Protein AF-A0A6P0UBM0-F1 (afdb_monomer_lite)

pLDDT: mean 82.06, std 11.37, range [49.09, 98.5]

Structure (mmCIF, N/CA/C/O backbone):
data_AF-A0A6P0UBM0-F1
#
_entry.id   AF-A0A6P0UBM0-F1
#
loop_
_atom_site.group_PDB
_atom_site.id
_atom_site.type_symbol
_atom_site.label_atom_id
_atom_site.label_alt_id
_atom_site.label_comp_id
_atom_site.label_asym_id
_atom_site.label_entity_id
_atom_site.label_seq_id
_atom_site.pdbx_PDB_ins_code
_atom_site.Cartn_x
_atom_site.Cartn_y
_atom_site.Cartn_z
_atom_site.occupancy
_atom_site.B_iso_or_equiv
_atom_site.auth_seq_id
_atom_site.auth_comp_id
_atom_site.auth_asym_id
_atom_site.auth_atom_id
_atom_site.pdbx_PDB_model_num
ATOM 1 N N . MET A 1 1 ? 11.572 -8.769 0.772 1.00 68.62 1 MET A N 1
ATOM 2 C CA . MET A 1 1 ? 10.878 -7.489 1.015 1.00 68.62 1 MET A CA 1
ATOM 3 C C . MET A 1 1 ? 9.672 -7.487 0.097 1.00 68.62 1 MET A C 1
ATOM 5 O O . MET A 1 1 ? 9.811 -8.016 -0.997 1.00 68.62 1 MET A O 1
ATOM 9 N N . SER A 1 2 ? 8.489 -7.073 0.551 1.00 85.75 2 SER A N 1
ATOM 10 C CA . SER A 1 2 ? 7.311 -7.061 -0.326 1.00 85.75 2 SER A CA 1
ATOM 11 C C . SER A 1 2 ? 7.386 -5.886 -1.307 1.00 85.75 2 SER A C 1
ATOM 13 O O . SER A 1 2 ? 8.082 -4.902 -1.047 1.00 85.75 2 SER A O 1
ATOM 15 N N . ALA A 1 3 ? 6.638 -5.966 -2.411 1.00 83.31 3 ALA A N 1
ATOM 16 C CA . ALA A 1 3 ? 6.529 -4.873 -3.380 1.00 83.31 3 ALA A CA 1
ATOM 17 C C . ALA A 1 3 ? 6.008 -3.568 -2.744 1.00 83.31 3 ALA A C 1
ATOM 19 O O . ALA A 1 3 ? 6.400 -2.477 -3.157 1.00 83.31 3 ALA A O 1
ATOM 20 N N . LEU A 1 4 ? 5.163 -3.683 -1.715 1.00 86.88 4 LEU A N 1
ATOM 21 C CA . LEU A 1 4 ? 4.670 -2.551 -0.941 1.00 86.88 4 LEU A CA 1
ATOM 22 C C . LEU A 1 4 ? 5.801 -1.845 -0.185 1.00 86.88 4 LEU A C 1
ATOM 24 O O . LEU A 1 4 ? 5.973 -0.637 -0.333 1.00 86.88 4 LEU A O 1
ATOM 28 N N . ILE A 1 5 ? 6.587 -2.590 0.599 1.00 90.50 5 ILE A N 1
ATOM 29 C CA . ILE A 1 5 ? 7.706 -2.016 1.360 1.00 90.50 5 ILE A CA 1
ATOM 30 C C . ILE A 1 5 ? 8.741 -1.399 0.415 1.00 90.50 5 ILE A C 1
ATOM 32 O O . ILE A 1 5 ? 9.238 -0.307 0.678 1.00 90.50 5 ILE A O 1
ATOM 36 N N . GLU A 1 6 ? 9.013 -2.048 -0.718 1.00 85.94 6 GLU A N 1
ATOM 37 C CA . GLU A 1 6 ? 9.899 -1.516 -1.756 1.00 85.94 6 GLU A CA 1
ATOM 38 C C . GLU A 1 6 ? 9.404 -0.155 -2.289 1.00 85.94 6 GLU A C 1
ATOM 40 O O . GLU A 1 6 ? 10.190 0.778 -2.458 1.00 85.94 6 GLU A O 1
ATOM 45 N N . ALA A 1 7 ? 8.094 -0.007 -2.526 1.00 82.94 7 ALA A N 1
ATOM 46 C CA . ALA A 1 7 ? 7.491 1.258 -2.952 1.00 82.94 7 ALA A CA 1
ATOM 47 C C . ALA A 1 7 ? 7.576 2.339 -1.863 1.00 82.94 7 ALA A C 1
ATOM 49 O O . ALA A 1 7 ? 7.922 3.486 -2.152 1.00 82.94 7 ALA A O 1
ATOM 50 N N . LEU A 1 8 ? 7.299 1.972 -0.612 1.00 88.94 8 LEU A N 1
ATOM 51 C CA . LEU A 1 8 ? 7.328 2.880 0.534 1.00 88.94 8 LEU A CA 1
ATOM 52 C C . LEU A 1 8 ? 8.739 3.406 0.827 1.00 88.94 8 LEU A C 1
ATOM 54 O O . LEU A 1 8 ? 8.908 4.611 1.029 1.00 88.94 8 LEU A O 1
ATOM 58 N N . GLU A 1 9 ? 9.763 2.550 0.782 1.00 89.62 9 GLU A N 1
ATOM 59 C CA . GLU A 1 9 ? 11.157 2.982 0.954 1.00 89.62 9 GLU A CA 1
ATOM 60 C C . GLU A 1 9 ? 11.580 3.967 -0.138 1.00 89.62 9 GLU A C 1
ATOM 62 O O . GLU A 1 9 ? 12.226 4.971 0.146 1.00 89.62 9 GLU A O 1
ATOM 67 N N . ARG A 1 10 ? 11.126 3.777 -1.377 1.00 83.75 10 ARG A N 1
ATOM 68 C CA . ARG A 1 10 ? 11.429 4.708 -2.474 1.00 83.75 10 ARG A CA 1
ATOM 69 C C . ARG A 1 10 ? 10.724 6.050 -2.332 1.00 83.75 10 ARG A C 1
ATOM 71 O O . ARG A 1 10 ? 11.323 7.088 -2.617 1.00 83.75 10 ARG A O 1
ATOM 78 N N . ILE A 1 11 ? 9.480 6.054 -1.854 1.00 83.00 11 ILE A N 1
ATOM 79 C CA . ILE A 1 11 ? 8.769 7.289 -1.489 1.00 83.00 11 ILE A CA 1
ATOM 80 C C . ILE A 1 11 ? 9.534 8.020 -0.384 1.00 83.00 11 ILE A C 1
ATOM 82 O O . ILE A 1 11 ? 9.777 9.224 -0.476 1.00 83.00 11 ILE A O 1
ATOM 86 N N . LYS A 1 12 ? 9.971 7.294 0.643 1.00 88.25 12 LYS A N 1
ATOM 87 C CA . LYS A 1 12 ? 10.766 7.845 1.740 1.00 88.25 12 LYS A CA 1
ATOM 88 C C . LYS A 1 12 ? 12.111 8.393 1.261 1.00 88.25 12 LYS A C 1
ATOM 90 O O . LYS A 1 12 ? 12.472 9.500 1.646 1.00 88.25 12 LYS A O 1
ATOM 95 N N . GLU A 1 13 ? 12.828 7.695 0.384 1.00 86.69 13 GLU A N 1
ATOM 96 C CA . GLU A 1 13 ? 14.064 8.188 -0.238 1.00 86.69 13 GLU A CA 1
ATOM 97 C C . GLU A 1 13 ? 13.840 9.451 -1.075 1.00 86.69 13 GLU A C 1
ATOM 99 O O . GLU A 1 13 ? 14.672 10.364 -1.064 1.00 86.69 13 GLU A O 1
ATOM 104 N N . TYR A 1 14 ? 12.720 9.530 -1.797 1.00 82.19 14 TYR A N 1
ATOM 105 C CA . TYR A 1 14 ? 12.335 10.735 -2.522 1.00 82.19 14 TYR A CA 1
ATOM 106 C C . TYR A 1 14 ? 12.144 11.914 -1.561 1.00 82.19 14 TYR A C 1
ATOM 108 O O . TYR A 1 14 ? 12.699 12.991 -1.799 1.00 82.19 14 TYR A O 1
ATOM 116 N N . HIS A 1 15 ? 11.433 11.704 -0.449 1.00 83.94 15 HIS A N 1
ATOM 117 C CA . HIS A 1 15 ? 11.268 12.723 0.590 1.00 83.94 15 HIS A CA 1
ATOM 118 C C . HIS A 1 15 ? 12.588 13.095 1.256 1.00 83.94 15 HIS A C 1
ATOM 120 O O . HIS A 1 15 ? 12.858 14.278 1.408 1.00 83.94 15 HIS A O 1
ATOM 126 N N . LEU A 1 16 ? 13.482 12.148 1.545 1.00 88.06 16 LEU A N 1
ATOM 127 C CA . LEU A 1 16 ? 14.817 12.459 2.076 1.00 88.06 16 LEU A CA 1
ATOM 128 C C . LEU A 1 16 ? 15.611 13.426 1.180 1.00 88.06 16 LEU A C 1
ATOM 130 O O . LEU A 1 16 ? 16.432 14.188 1.684 1.00 88.06 16 LEU A O 1
ATOM 134 N N . LYS A 1 17 ? 15.381 13.409 -0.139 1.00 85.50 17 LYS A N 1
ATOM 135 C CA . LYS A 1 17 ? 16.057 14.298 -1.099 1.00 85.50 17 LYS A CA 1
ATOM 136 C C . LYS A 1 17 ? 15.363 15.652 -1.264 1.00 85.50 17 LYS A C 1
ATOM 138 O O . LYS A 1 17 ? 16.050 16.652 -1.460 1.00 85.50 17 LYS A O 1
ATOM 143 N N . HIS A 1 18 ? 14.031 15.689 -1.210 1.00 81.38 18 HIS A N 1
ATOM 144 C CA . HIS A 1 18 ? 13.241 16.866 -1.603 1.00 81.38 18 HIS A CA 1
ATOM 145 C C . HIS A 1 18 ? 12.494 17.541 -0.446 1.00 81.38 18 HIS A C 1
ATOM 147 O O . HIS A 1 18 ? 12.256 18.745 -0.495 1.00 81.38 18 HIS A O 1
ATOM 153 N N . SER A 1 19 ? 12.127 16.786 0.588 1.00 82.06 19 SER A N 1
ATOM 154 C CA . SER A 1 19 ? 11.411 17.259 1.776 1.00 82.06 19 SER A CA 1
ATOM 155 C C . SER A 1 19 ? 11.773 16.420 3.019 1.00 82.06 19 SER A C 1
ATOM 157 O O . SER A 1 19 ? 10.962 15.619 3.492 1.00 82.06 19 SER A O 1
ATOM 159 N N . PRO A 1 20 ? 12.995 16.570 3.572 1.00 86.50 20 PRO A N 1
ATOM 160 C CA . PRO A 1 20 ? 13.479 15.720 4.667 1.00 86.50 20 PRO A CA 1
ATOM 161 C C . PRO A 1 20 ? 12.593 15.768 5.917 1.00 86.50 20 PRO A C 1
ATOM 163 O O . PRO A 1 20 ? 12.428 14.757 6.594 1.00 86.50 20 PRO A O 1
ATOM 166 N N . PHE A 1 21 ? 11.964 16.918 6.173 1.00 85.12 21 PHE A N 1
ATOM 167 C CA . PHE A 1 21 ? 11.041 17.117 7.291 1.00 85.12 21 PHE A CA 1
ATOM 168 C C . PHE A 1 21 ? 9.861 16.134 7.272 1.00 85.12 21 PHE A C 1
ATOM 170 O O . PHE A 1 21 ? 9.417 15.701 8.327 1.00 85.12 21 PHE A O 1
ATOM 177 N N . ALA A 1 22 ? 9.381 15.717 6.093 1.00 84.00 22 ALA A N 1
ATOM 178 C CA . ALA A 1 22 ? 8.319 14.714 6.007 1.00 84.00 22 ALA A CA 1
ATOM 179 C C . ALA A 1 22 ? 8.769 13.346 6.553 1.00 84.00 22 ALA A C 1
ATOM 181 O O . ALA A 1 22 ? 7.964 12.593 7.086 1.00 84.00 22 ALA A O 1
ATOM 182 N N . VAL A 1 23 ? 10.058 13.017 6.459 1.00 90.12 23 VAL A N 1
ATOM 183 C CA . VAL A 1 23 ? 10.597 11.746 6.964 1.00 90.12 23 VAL A CA 1
ATOM 184 C C . VAL A 1 23 ? 10.821 11.796 8.474 1.00 90.12 23 VAL A C 1
ATOM 186 O O . VAL A 1 23 ? 10.644 10.782 9.141 1.00 90.12 23 VAL A O 1
ATOM 189 N N . GLU A 1 24 ? 11.160 12.963 9.025 1.00 92.12 24 GLU A N 1
ATOM 190 C CA . GLU A 1 24 ? 11.306 13.171 10.476 1.00 92.12 24 GLU A CA 1
ATOM 191 C C . GLU A 1 24 ? 9.983 12.984 11.233 1.00 92.12 24 GLU A C 1
ATOM 193 O O . GLU A 1 24 ? 9.981 12.575 12.392 1.00 92.12 24 GLU A O 1
ATOM 198 N N . GLU A 1 25 ? 8.860 13.235 10.562 1.00 94.06 25 GLU A N 1
ATOM 199 C CA . GLU A 1 25 ? 7.517 13.069 11.118 1.00 94.06 25 GLU A CA 1
ATOM 200 C C . GLU A 1 25 ? 7.042 11.606 11.147 1.00 94.06 25 GLU A C 1
ATOM 202 O O . GLU A 1 25 ? 6.081 11.307 11.864 1.00 94.06 25 GLU A O 1
ATOM 207 N N . LEU A 1 26 ? 7.681 10.697 10.391 1.00 95.62 26 LEU A N 1
ATOM 208 C CA . LEU A 1 26 ? 7.293 9.284 10.321 1.00 95.62 26 LEU A CA 1
ATOM 209 C C . LEU A 1 26 ? 7.504 8.590 11.670 1.00 95.62 26 LEU A C 1
ATOM 211 O O . LEU A 1 26 ? 8.618 8.475 12.185 1.00 95.62 26 LEU A O 1
ATOM 215 N N . GLN A 1 27 ? 6.418 8.057 12.217 1.00 97.31 27 GLN A N 1
ATOM 216 C CA . GLN A 1 27 ? 6.433 7.352 13.490 1.00 97.31 27 GLN A CA 1
ATOM 217 C C . GLN A 1 27 ? 6.991 5.934 13.323 1.00 97.31 27 GLN A C 1
ATOM 219 O O . GLN A 1 27 ? 6.813 5.330 12.262 1.00 97.31 27 GLN A O 1
ATOM 224 N N . PRO A 1 28 ? 7.639 5.353 14.348 1.00 97.81 28 PRO A N 1
ATOM 225 C CA . PRO A 1 28 ? 8.067 3.958 14.308 1.00 97.81 28 PRO A CA 1
ATOM 226 C C . PRO A 1 28 ? 6.913 3.012 13.962 1.00 97.81 28 PRO A C 1
ATOM 228 O O . PRO A 1 28 ? 5.769 3.252 14.349 1.00 97.81 28 PRO A O 1
ATOM 231 N N . GLY A 1 29 ? 7.222 1.934 13.246 1.00 98.00 29 GLY A N 1
ATOM 232 C CA . GLY A 1 29 ? 6.248 0.893 12.946 1.00 98.00 29 GLY A CA 1
ATOM 233 C C . GLY A 1 29 ? 5.717 0.189 14.198 1.00 98.00 29 GLY A C 1
ATOM 234 O O . GLY A 1 29 ? 6.394 0.089 15.226 1.00 98.00 29 GLY A O 1
ATOM 235 N N . LEU A 1 30 ? 4.492 -0.316 14.099 1.00 98.50 30 LEU A N 1
ATOM 236 C CA . LEU A 1 30 ? 3.827 -1.100 15.133 1.00 98.50 30 LEU A CA 1
ATOM 237 C C . LEU A 1 30 ? 4.170 -2.585 15.005 1.00 98.50 30 LEU A C 1
ATOM 239 O O . LEU A 1 30 ? 4.442 -3.104 13.928 1.00 98.50 30 LEU A O 1
ATOM 243 N N . THR A 1 31 ? 4.104 -3.317 16.108 1.00 98.31 31 THR A N 1
ATOM 244 C CA . THR A 1 31 ? 4.073 -4.783 16.065 1.00 98.31 31 THR A CA 1
ATOM 245 C C . THR A 1 31 ? 2.691 -5.274 15.638 1.00 98.31 31 THR A C 1
ATOM 247 O O . THR A 1 31 ? 1.686 -4.604 15.873 1.00 98.31 31 THR A O 1
ATOM 250 N N . ARG A 1 32 ? 2.611 -6.490 15.083 1.00 97.00 32 ARG A N 1
ATOM 251 C CA . ARG A 1 32 ? 1.326 -7.103 14.705 1.00 97.00 32 ARG A CA 1
ATOM 252 C C . ARG A 1 32 ? 0.332 -7.140 15.870 1.00 97.00 32 ARG A C 1
ATOM 254 O O . ARG A 1 32 ? -0.814 -6.766 15.690 1.00 97.00 32 ARG A O 1
ATOM 261 N N . THR A 1 33 ? 0.801 -7.459 17.078 1.00 97.88 33 THR A N 1
ATOM 262 C CA . THR A 1 33 ? -0.025 -7.445 18.297 1.00 97.88 33 THR A CA 1
ATOM 263 C C . THR A 1 33 ? -0.550 -6.054 18.652 1.00 97.88 33 THR A C 1
ATOM 265 O O . THR A 1 33 ? -1.684 -5.938 19.099 1.00 97.88 33 THR A O 1
ATOM 268 N N . GLN A 1 34 ? 0.246 -4.997 18.459 1.00 98.38 34 GLN A N 1
ATOM 269 C CA . GLN A 1 34 ? -0.234 -3.626 18.666 1.00 98.38 34 GLN A CA 1
ATOM 270 C C . GLN A 1 34 ? -1.304 -3.251 17.639 1.00 98.38 34 GLN A C 1
ATOM 272 O O . GLN A 1 34 ? -2.307 -2.658 18.017 1.00 98.38 34 GLN A O 1
ATOM 277 N N . ILE A 1 35 ? -1.113 -3.629 16.370 1.00 97.50 35 ILE A N 1
ATOM 278 C CA . ILE A 1 35 ? -2.116 -3.417 15.318 1.00 97.50 35 ILE A CA 1
ATOM 279 C C . ILE A 1 35 ? -3.404 -4.157 15.684 1.00 97.50 35 ILE A C 1
ATOM 281 O O . ILE A 1 35 ? -4.453 -3.527 15.737 1.00 97.50 35 ILE A O 1
ATOM 285 N N . ASP A 1 36 ? -3.319 -5.451 16.009 1.00 96.69 36 ASP A N 1
ATOM 286 C CA . ASP A 1 36 ? -4.469 -6.285 16.382 1.00 96.69 36 ASP A CA 1
ATOM 287 C C . ASP A 1 36 ? -5.251 -5.701 17.570 1.00 96.69 36 ASP A C 1
ATOM 289 O O . ASP A 1 36 ? -6.479 -5.691 17.553 1.00 96.69 36 ASP A O 1
ATOM 293 N N . GLU A 1 37 ? -4.557 -5.175 18.584 1.00 97.56 37 GLU A N 1
ATOM 294 C CA . GLU A 1 37 ? -5.194 -4.532 19.738 1.00 97.56 37 GLU A CA 1
ATOM 295 C C . GLU A 1 37 ? -5.908 -3.226 19.356 1.00 97.56 37 GLU A C 1
ATOM 297 O O . GLU A 1 37 ? -7.005 -2.964 19.848 1.00 97.56 37 GLU A O 1
ATOM 302 N N . LEU A 1 38 ? -5.317 -2.419 18.468 1.00 96.81 38 LEU A N 1
ATOM 303 C CA . LEU A 1 38 ? -5.922 -1.174 17.981 1.00 96.81 38 LEU A CA 1
ATOM 304 C C . LEU A 1 38 ? -7.162 -1.433 17.123 1.00 96.81 38 LEU A C 1
ATOM 306 O O . LEU A 1 38 ? -8.132 -0.682 17.205 1.00 96.81 38 LEU A O 1
ATOM 310 N N . VAL A 1 39 ? -7.156 -2.503 16.324 1.00 94.12 39 VAL A N 1
ATOM 311 C CA . VAL A 1 39 ? -8.257 -2.825 15.403 1.00 94.12 39 VAL A CA 1
ATOM 312 C C . VAL A 1 39 ? -9.251 -3.847 15.941 1.00 94.12 39 VAL A C 1
ATOM 314 O O . VAL A 1 39 ? -10.147 -4.256 15.210 1.00 94.12 39 VAL A O 1
ATOM 317 N N . LYS A 1 40 ? -9.140 -4.257 17.207 1.00 94.31 40 LYS A N 1
ATOM 318 C CA . LYS A 1 40 ? -9.978 -5.319 17.793 1.00 94.31 40 LYS A CA 1
ATOM 319 C C . LYS A 1 40 ? -11.486 -5.050 17.719 1.00 94.31 40 LYS A C 1
ATOM 321 O O . LYS A 1 40 ? -12.270 -5.992 17.698 1.00 94.31 40 LYS A O 1
ATOM 326 N N . GLU A 1 41 ? -11.877 -3.775 17.697 1.00 90.69 41 GLU A N 1
ATOM 327 C CA . GLU A 1 41 ? -13.277 -3.341 17.624 1.00 90.69 41 GLU A CA 1
ATOM 328 C C . GLU A 1 41 ? -13.761 -3.148 16.174 1.00 90.69 41 GLU A C 1
ATOM 330 O O . GLU A 1 41 ? -14.942 -2.873 15.953 1.00 90.69 41 GLU A O 1
ATOM 335 N N . LEU A 1 42 ? -12.881 -3.282 15.169 1.00 88.19 42 LEU A N 1
ATOM 336 C CA . LEU A 1 42 ? -13.293 -3.189 13.771 1.00 88.19 42 LEU A CA 1
ATOM 337 C C . LEU A 1 42 ? -14.189 -4.380 13.400 1.00 88.19 42 LEU A C 1
ATOM 339 O O . LEU A 1 42 ? -13.856 -5.531 13.688 1.00 88.19 42 LEU A O 1
ATOM 343 N N . PRO A 1 43 ? -15.294 -4.149 12.668 1.00 86.44 43 PRO A N 1
ATOM 344 C CA . PRO A 1 43 ? -16.187 -5.222 12.236 1.00 86.44 43 PRO A CA 1
ATOM 345 C C . PRO A 1 43 ? -15.623 -6.048 11.063 1.00 86.44 43 PRO A C 1
ATOM 347 O O . PRO A 1 43 ? -16.321 -6.900 10.514 1.00 86.44 43 PRO A O 1
ATOM 350 N N . PHE A 1 44 ? -14.377 -5.794 10.655 1.00 86.06 44 PHE A N 1
ATOM 351 C CA . PHE A 1 44 ? -13.684 -6.452 9.552 1.00 86.06 44 PHE A CA 1
ATOM 352 C C . PHE A 1 44 ? -12.194 -6.611 9.866 1.00 86.06 44 PHE A C 1
ATOM 354 O O . PHE A 1 44 ? -11.618 -5.856 10.644 1.00 86.06 44 PHE A O 1
ATOM 361 N N . SER A 1 45 ? -11.560 -7.592 9.226 1.00 86.88 45 SER A N 1
ATOM 362 C CA . SER A 1 45 ? -10.117 -7.813 9.334 1.00 86.88 45 SER A CA 1
ATOM 363 C C . SER A 1 45 ? -9.348 -6.944 8.344 1.00 86.88 45 SER A C 1
ATOM 365 O O . SER A 1 45 ? -9.789 -6.749 7.208 1.00 86.88 45 SER A O 1
ATOM 367 N N . LEU A 1 46 ? -8.177 -6.458 8.758 1.00 88.44 46 LEU A N 1
ATOM 368 C CA . LEU A 1 46 ? -7.285 -5.734 7.859 1.00 88.44 46 LEU A CA 1
ATOM 369 C C . LEU A 1 46 ? -6.606 -6.693 6.859 1.00 88.44 46 LEU A C 1
ATOM 371 O O . LEU A 1 46 ? -6.249 -7.813 7.234 1.00 88.44 46 LEU A O 1
ATOM 375 N N . PRO A 1 47 ? -6.388 -6.272 5.601 1.00 88.00 47 PRO A N 1
ATOM 376 C CA . PRO A 1 47 ? -5.554 -7.008 4.653 1.00 88.00 47 PRO A CA 1
ATOM 377 C C . PRO A 1 47 ? -4.078 -6.981 5.082 1.00 88.00 47 PRO A C 1
ATOM 379 O O . PRO A 1 47 ? -3.640 -6.046 5.753 1.00 88.00 47 PRO A O 1
ATOM 382 N N . GLU A 1 48 ? -3.283 -7.961 4.637 1.00 88.44 48 GLU A N 1
ATOM 383 C CA . GLU A 1 48 ? -1.854 -8.053 4.998 1.00 88.44 48 GLU A CA 1
ATOM 384 C C . GLU A 1 48 ? -1.059 -6.801 4.585 1.00 88.44 48 GLU A C 1
ATOM 386 O O . GLU A 1 48 ? -0.185 -6.367 5.325 1.00 88.44 48 GLU A O 1
ATOM 391 N N . GLU A 1 49 ? -1.422 -6.139 3.479 1.00 88.25 49 GLU A N 1
ATOM 392 C CA . GLU A 1 49 ? -0.791 -4.877 3.059 1.00 88.25 49 GLU A CA 1
ATOM 393 C C . GLU A 1 49 ? -0.906 -3.760 4.111 1.00 88.25 49 GLU A C 1
ATOM 395 O O . GLU A 1 49 ? -0.007 -2.931 4.226 1.00 88.25 49 GLU A O 1
ATOM 400 N N . LEU A 1 50 ? -1.974 -3.728 4.917 1.00 90.94 50 LEU A N 1
ATOM 401 C CA . LEU A 1 50 ? -2.059 -2.758 6.010 1.00 90.94 50 LEU A CA 1
ATOM 402 C C . LEU A 1 50 ? -1.207 -3.143 7.208 1.00 90.94 50 LEU A C 1
ATOM 404 O O . LEU A 1 50 ? -0.653 -2.256 7.857 1.00 90.94 50 LEU A O 1
ATOM 408 N N . TYR A 1 51 ? -1.087 -4.439 7.497 1.00 93.38 51 TYR A N 1
ATOM 409 C CA . TYR A 1 51 ? -0.125 -4.889 8.493 1.00 93.38 51 TYR A CA 1
ATOM 410 C C . TYR A 1 51 ? 1.280 -4.467 8.069 1.00 93.38 51 TYR A C 1
ATOM 412 O O . TYR A 1 51 ? 1.960 -3.799 8.838 1.00 93.38 51 TYR A O 1
ATOM 420 N N . GLU A 1 52 ? 1.672 -4.735 6.824 1.00 93.75 52 GLU A N 1
ATOM 421 C CA . GLU A 1 52 ? 2.967 -4.312 6.288 1.00 93.75 52 GLU A CA 1
ATOM 422 C C . GLU A 1 52 ? 3.165 -2.788 6.348 1.00 93.75 52 GLU A C 1
ATOM 424 O O . GLU A 1 52 ? 4.208 -2.336 6.823 1.00 93.75 52 GLU A O 1
ATOM 429 N N . LEU A 1 53 ? 2.166 -1.990 5.945 1.00 94.19 53 LEU A N 1
ATOM 430 C CA . LEU A 1 53 ? 2.221 -0.523 6.003 1.00 94.19 53 LEU A CA 1
ATOM 431 C C . LEU A 1 53 ? 2.469 -0.011 7.430 1.00 94.19 53 LEU A C 1
ATOM 433 O O . LEU A 1 53 ? 3.383 0.782 7.654 1.00 94.19 53 LEU A O 1
ATOM 437 N N . TYR A 1 54 ? 1.668 -0.457 8.399 1.00 96.44 54 TYR A N 1
ATOM 438 C CA . TYR A 1 54 ? 1.762 0.031 9.777 1.00 96.44 54 TYR A CA 1
ATOM 439 C C . TYR A 1 54 ? 2.926 -0.596 10.555 1.00 96.44 54 TYR A C 1
ATOM 441 O O . TYR A 1 54 ? 3.419 0.014 11.503 1.00 96.44 54 TYR A O 1
ATOM 449 N N . GLN A 1 55 ? 3.419 -1.771 10.147 1.00 97.44 55 GLN A N 1
ATOM 450 C CA . GLN A 1 55 ? 4.678 -2.340 10.640 1.00 97.44 55 GLN A CA 1
ATOM 451 C C . GLN A 1 55 ? 5.904 -1.601 10.096 1.00 97.44 55 GLN A C 1
ATOM 453 O O . GLN A 1 55 ? 6.950 -1.609 10.745 1.00 97.44 55 GLN A O 1
ATOM 458 N N . TRP A 1 56 ? 5.789 -0.963 8.930 1.00 96.75 56 TRP A N 1
ATOM 459 C CA . TRP A 1 56 ? 6.833 -0.117 8.361 1.00 96.75 56 TRP A CA 1
ATOM 460 C C . TRP A 1 56 ? 6.940 1.217 9.107 1.00 96.75 56 TRP A C 1
ATOM 462 O O . TRP A 1 56 ? 7.977 1.502 9.706 1.00 96.75 56 TRP A O 1
ATOM 472 N N . HIS A 1 57 ? 5.858 1.996 9.145 1.00 97.19 57 HIS A N 1
ATOM 473 C CA . HIS A 1 57 ? 5.761 3.240 9.913 1.00 97.19 57 HIS A CA 1
ATOM 474 C C . HIS A 1 57 ? 4.306 3.487 10.345 1.00 97.19 57 HIS A C 1
ATOM 476 O O . HIS A 1 57 ? 3.386 3.273 9.559 1.00 97.19 57 HIS A O 1
ATOM 482 N N . ASN A 1 58 ? 4.075 3.970 11.573 1.00 97.31 58 ASN A N 1
ATOM 483 C CA . ASN A 1 58 ? 2.720 4.249 12.078 1.00 97.31 58 ASN A CA 1
ATOM 484 C C . ASN A 1 58 ? 2.217 5.650 11.702 1.00 97.31 58 ASN A C 1
ATOM 486 O O . ASN A 1 58 ? 1.877 6.461 12.567 1.00 97.31 58 ASN A O 1
ATOM 490 N N . GLY A 1 59 ? 2.202 5.966 10.412 1.00 94.62 59 GLY A N 1
ATOM 491 C CA . GLY A 1 59 ? 1.817 7.299 9.967 1.00 94.62 59 GLY A CA 1
ATOM 492 C C . GLY A 1 59 ? 2.803 8.386 10.385 1.00 94.62 59 GLY A C 1
ATOM 493 O O . GLY A 1 59 ? 3.965 8.133 10.710 1.00 94.62 59 GLY A O 1
ATOM 494 N N . MET A 1 60 ? 2.315 9.622 10.369 1.00 93.38 60 MET A N 1
ATOM 495 C CA . MET A 1 60 ? 3.079 10.826 10.686 1.00 93.38 60 MET A CA 1
ATOM 496 C C . MET A 1 60 ? 2.544 11.494 11.953 1.00 93.38 60 MET A C 1
ATOM 498 O O . MET A 1 60 ? 1.334 11.504 12.201 1.00 93.38 60 MET A O 1
ATOM 502 N N . THR A 1 61 ? 3.433 12.057 12.773 1.00 92.50 61 THR A N 1
ATOM 503 C CA . THR A 1 61 ? 3.031 12.786 13.990 1.00 92.50 61 THR A CA 1
ATOM 504 C C . THR A 1 61 ? 2.184 14.002 13.614 1.00 92.50 61 THR A C 1
ATOM 506 O O . THR A 1 61 ? 1.045 14.138 14.078 1.00 92.50 61 THR A O 1
ATOM 509 N N . ASN A 1 62 ? 2.691 14.823 12.695 1.00 88.19 62 ASN A N 1
ATOM 510 C CA . ASN A 1 62 ? 1.960 15.884 12.019 1.00 88.19 62 ASN A CA 1
ATOM 511 C C . ASN A 1 62 ? 1.911 15.600 10.503 1.00 88.19 62 ASN A C 1
ATOM 513 O O . ASN A 1 62 ? 2.921 15.816 9.830 1.00 88.19 62 ASN A O 1
ATOM 517 N N . PRO A 1 63 ? 0.783 15.096 9.957 1.00 82.06 63 PRO A N 1
ATOM 518 C CA . PRO A 1 63 ? 0.682 14.707 8.551 1.00 82.06 63 PRO A CA 1
ATOM 519 C C . PRO A 1 63 ? 1.121 15.822 7.594 1.00 82.06 63 PRO A C 1
ATOM 521 O O . PRO A 1 63 ? 0.464 16.849 7.449 1.00 82.06 63 PRO A O 1
ATOM 524 N N . GLN A 1 64 ? 2.267 15.609 6.947 1.00 84.81 64 GLN A N 1
ATOM 525 C CA . GLN A 1 64 ? 2.737 16.386 5.801 1.00 84.81 64 GLN A CA 1
ATOM 526 C C . GLN A 1 64 ? 2.431 15.607 4.524 1.00 84.81 64 GLN A C 1
ATOM 528 O O . GLN A 1 64 ? 2.008 14.455 4.577 1.00 84.81 64 GLN A O 1
ATOM 533 N N . ILE A 1 65 ? 2.672 16.215 3.364 1.00 85.50 65 ILE A N 1
ATOM 534 C CA . ILE A 1 65 ? 2.491 15.543 2.075 1.00 85.50 65 ILE A CA 1
ATOM 535 C C . ILE A 1 65 ? 3.414 14.321 2.021 1.00 85.50 65 ILE A C 1
ATOM 537 O O . ILE A 1 65 ? 4.632 14.464 1.939 1.00 85.50 65 ILE A O 1
ATOM 541 N N . PHE A 1 66 ? 2.825 13.130 2.045 1.00 86.56 66 PHE A N 1
ATOM 542 C CA . PHE A 1 66 ? 3.525 11.856 1.954 1.00 86.56 66 PHE A CA 1
ATOM 543 C C . PHE A 1 66 ? 3.358 11.227 0.570 1.00 86.56 66 PHE A C 1
ATOM 545 O O . PHE A 1 66 ? 4.334 10.790 -0.036 1.00 86.56 66 PHE A O 1
ATOM 552 N N . ILE A 1 67 ? 2.145 11.252 0.026 1.00 81.75 67 ILE A N 1
ATOM 553 C CA . ILE A 1 67 ? 1.873 10.851 -1.357 1.00 81.75 67 ILE A CA 1
ATOM 554 C C . ILE A 1 67 ? 1.115 11.954 -2.083 1.00 81.75 67 ILE A C 1
ATOM 556 O O . ILE A 1 67 ? 0.476 12.811 -1.475 1.00 81.75 67 ILE A O 1
ATOM 560 N N . SER A 1 68 ? 1.186 11.934 -3.406 1.00 74.88 68 SER A N 1
ATOM 561 C CA . SER A 1 68 ? 0.356 12.772 -4.263 1.00 74.88 68 SER A CA 1
ATOM 562 C C . SER A 1 68 ? -0.175 11.920 -5.396 1.00 74.88 68 SER A C 1
ATOM 564 O O . SER A 1 68 ? 0.543 11.076 -5.926 1.00 74.88 68 SER A O 1
ATOM 566 N N . ASN A 1 69 ? -1.423 12.144 -5.772 1.00 68.12 69 ASN A N 1
ATOM 567 C CA . ASN A 1 69 ? -2.013 11.532 -6.951 1.00 68.12 69 ASN A CA 1
ATOM 568 C C . ASN A 1 69 ? -2.574 12.635 -7.860 1.00 68.12 69 ASN A C 1
ATOM 570 O O . ASN A 1 69 ? -2.484 13.827 -7.564 1.00 68.12 69 ASN A O 1
ATOM 574 N N . GLY A 1 70 ? -3.164 12.241 -8.988 1.00 60.00 70 GLY A N 1
ATOM 575 C CA . GLY A 1 70 ? -3.796 13.194 -9.906 1.00 60.00 70 GLY A CA 1
ATOM 576 C C . GLY A 1 70 ? -4.966 13.997 -9.312 1.00 60.00 70 GLY A C 1
ATOM 577 O O . GLY A 1 70 ? -5.414 14.933 -9.967 1.00 60.00 70 GLY A O 1
ATOM 578 N N . THR A 1 71 ? -5.461 13.640 -8.123 1.00 62.12 71 THR A N 1
ATOM 579 C CA . THR A 1 71 ? -6.597 14.276 -7.439 1.00 62.12 71 THR A CA 1
ATOM 580 C C . THR A 1 71 ? -6.195 15.094 -6.210 1.00 62.12 71 THR A C 1
ATOM 582 O O . THR A 1 71 ? -6.990 15.906 -5.759 1.00 62.12 71 THR A O 1
ATOM 585 N N . GLY A 1 72 ? -4.974 14.964 -5.679 1.00 72.12 72 GLY A N 1
ATOM 586 C CA . GLY A 1 72 ? -4.578 15.724 -4.496 1.00 72.12 72 GLY A CA 1
ATOM 587 C C . GLY A 1 72 ? -3.227 15.361 -3.887 1.00 72.12 72 GLY A C 1
ATOM 588 O O . GLY A 1 72 ? -2.430 14.593 -4.433 1.00 72.12 72 GLY A O 1
ATOM 589 N N . LEU A 1 73 ? -2.980 15.949 -2.721 1.00 80.50 73 LEU A N 1
ATOM 590 C CA . LEU A 1 73 ? -1.806 15.737 -1.879 1.00 80.50 73 LEU A CA 1
ATOM 591 C C . LEU A 1 73 ? -2.289 15.113 -0.577 1.00 80.50 73 LEU A C 1
ATOM 593 O O . LEU A 1 73 ? -3.278 15.590 -0.031 1.00 80.50 73 LEU A O 1
ATOM 597 N N . TYR A 1 74 ? -1.615 14.082 -0.076 1.00 85.12 74 TYR A N 1
ATOM 598 C CA . TYR A 1 74 ? -2.117 13.322 1.064 1.00 85.12 74 TYR A CA 1
ATOM 599 C C . TYR A 1 74 ? -1.048 13.065 2.110 1.00 85.12 74 TYR A C 1
ATOM 601 O O . TYR A 1 74 ? 0.087 12.711 1.778 1.00 85.12 74 TYR A O 1
ATOM 609 N N . GLY A 1 75 ? -1.438 13.186 3.374 1.00 89.50 75 GLY A N 1
ATOM 610 C CA . GLY A 1 75 ? -0.637 12.800 4.525 1.00 89.50 75 GLY A CA 1
ATOM 611 C C . GLY A 1 75 ? -0.971 11.407 5.026 1.00 89.50 75 GLY A C 1
ATOM 612 O O . GLY A 1 75 ? -2.098 10.936 4.896 1.00 89.50 75 GLY A O 1
ATOM 613 N N . PHE A 1 76 ? 0.028 10.738 5.596 1.00 92.31 76 PHE A N 1
ATOM 614 C CA . PHE A 1 76 ? -0.109 9.386 6.125 1.00 92.31 76 PHE A CA 1
ATOM 615 C C . PHE A 1 76 ? -0.563 9.424 7.589 1.00 92.31 76 PHE A C 1
ATOM 617 O O . PHE A 1 76 ? 0.176 9.881 8.466 1.00 92.31 76 PHE A O 1
ATOM 624 N N . LEU A 1 77 ? -1.785 8.957 7.855 1.00 93.31 77 LEU A N 1
ATOM 625 C CA . LEU A 1 77 ? -2.356 8.935 9.200 1.00 93.31 77 LEU A CA 1
ATOM 626 C C . LEU A 1 77 ? -1.789 7.781 10.031 1.00 93.31 77 LEU A C 1
ATOM 628 O O . LEU A 1 77 ? -1.605 6.672 9.528 1.00 93.31 77 LEU A O 1
ATOM 632 N N . SER A 1 78 ? -1.562 8.028 11.327 1.00 95.94 78 SER A N 1
ATOM 633 C CA . SER A 1 78 ? -1.353 6.925 12.273 1.00 95.94 78 SER A CA 1
ATOM 634 C C . SER A 1 78 ? -2.614 6.072 12.354 1.00 95.94 78 SER A C 1
ATOM 636 O O . SER A 1 78 ? -3.710 6.560 12.065 1.00 95.94 78 SER A O 1
ATOM 638 N N . LEU A 1 79 ? -2.482 4.806 12.746 1.00 95.69 79 LEU A N 1
ATOM 639 C CA . LEU A 1 79 ? -3.621 3.890 12.793 1.00 95.69 79 LEU A CA 1
ATOM 640 C C . LEU A 1 79 ? -4.739 4.409 13.711 1.00 95.69 79 LEU A C 1
ATOM 642 O O . LEU A 1 79 ? -5.911 4.335 13.360 1.00 95.69 79 LEU A O 1
ATOM 646 N N . GLU A 1 80 ? -4.389 5.018 14.842 1.00 95.06 80 GLU A N 1
ATOM 647 C CA . GLU A 1 80 ? -5.346 5.645 15.756 1.00 95.06 80 GLU A CA 1
ATOM 648 C C . GLU A 1 80 ? -6.117 6.785 15.079 1.00 95.06 80 GLU A C 1
ATOM 650 O O . GLU A 1 80 ? -7.346 6.799 15.101 1.00 95.06 80 GLU A O 1
ATOM 655 N N . LYS A 1 81 ? -5.409 7.703 14.408 1.00 93.06 81 LYS A N 1
ATOM 656 C CA . LYS A 1 81 ? -6.036 8.818 13.683 1.00 93.06 81 LYS A CA 1
ATOM 657 C C . LYS A 1 81 ? -6.890 8.331 12.514 1.00 93.06 81 LYS A C 1
ATOM 659 O O . LYS A 1 81 ? -7.946 8.898 12.259 1.00 93.06 81 LYS A O 1
ATOM 664 N N . ALA A 1 82 ? -6.457 7.278 11.823 1.00 91.94 82 ALA A N 1
ATOM 665 C CA . ALA A 1 82 ? -7.218 6.648 10.750 1.00 91.94 82 ALA A CA 1
ATOM 666 C C . ALA A 1 82 ? -8.554 6.088 11.266 1.00 91.94 82 ALA A C 1
ATOM 668 O O . ALA A 1 82 ? -9.595 6.298 10.641 1.00 91.94 82 ALA A O 1
ATOM 669 N N . LEU A 1 83 ? -8.547 5.424 12.427 1.00 91.69 83 LEU A N 1
ATOM 670 C CA . LEU A 1 83 ? -9.754 4.916 13.086 1.00 91.69 83 LEU A CA 1
ATOM 671 C C . LEU A 1 83 ? -10.679 6.057 13.533 1.00 91.69 83 LEU A C 1
ATOM 673 O O . LEU A 1 83 ? -11.875 6.018 13.246 1.00 91.69 83 LEU A O 1
ATOM 677 N N . GLU A 1 84 ? -10.132 7.093 14.175 1.00 89.94 84 GLU A N 1
ATOM 678 C CA . GLU A 1 84 ? -10.887 8.280 14.605 1.00 89.94 84 GLU A CA 1
ATOM 679 C C . GLU A 1 84 ? -11.542 9.003 13.422 1.00 89.94 84 GLU A C 1
ATOM 681 O O . GLU A 1 84 ? -12.733 9.320 13.465 1.00 89.94 84 GLU A O 1
ATOM 686 N N . ALA A 1 85 ? -10.788 9.230 12.343 1.00 85.00 85 ALA A N 1
ATOM 687 C CA . ALA A 1 85 ? -11.299 9.876 11.142 1.00 85.00 85 ALA A CA 1
ATOM 688 C C . ALA A 1 85 ? -12.384 9.025 10.468 1.00 85.00 85 ALA A C 1
ATOM 690 O O . ALA A 1 85 ? -13.437 9.545 10.108 1.00 85.00 85 ALA A O 1
ATOM 691 N N . SER A 1 86 ? -12.181 7.708 10.374 1.00 84.12 86 SER A N 1
ATOM 692 C CA . SER A 1 86 ? -13.176 6.797 9.790 1.00 84.12 86 SER A CA 1
ATOM 693 C C . SER A 1 86 ? -14.478 6.775 10.599 1.00 84.12 86 SER A C 1
ATOM 695 O O . SER A 1 86 ? -15.568 6.785 10.027 1.00 84.12 86 SER A O 1
ATOM 697 N N . GLN A 1 87 ? -14.384 6.813 11.933 1.00 84.06 87 GLN A N 1
ATOM 698 C CA . GLN A 1 87 ? -15.547 6.890 12.819 1.00 84.06 87 GLN A CA 1
ATOM 699 C C . GLN A 1 87 ? -16.289 8.230 12.687 1.00 84.06 87 GLN A C 1
ATOM 701 O O . GLN A 1 87 ? -17.518 8.251 12.625 1.00 84.06 87 GLN A O 1
ATOM 706 N N . ARG A 1 88 ? -15.563 9.350 12.596 1.00 82.00 88 ARG A N 1
ATOM 707 C CA . ARG A 1 88 ? -16.150 10.685 12.391 1.00 82.00 88 ARG A CA 1
ATOM 708 C C . ARG A 1 88 ? -16.979 10.747 11.107 1.00 82.00 88 ARG A C 1
ATOM 710 O O . ARG A 1 88 ? -18.109 11.232 11.123 1.00 82.00 88 ARG A O 1
ATOM 717 N N . GLU A 1 89 ? -16.439 10.234 10.007 1.00 76.00 89 GLU A N 1
ATOM 718 C CA . GLU A 1 89 ? -17.141 10.200 8.721 1.00 76.00 89 GLU A CA 1
ATOM 719 C C . GLU A 1 89 ? -18.315 9.204 8.730 1.00 76.00 89 GLU A C 1
ATOM 721 O O . GLU A 1 89 ? -19.369 9.490 8.160 1.00 76.00 89 GLU A O 1
ATOM 726 N N . TYR A 1 90 ? -18.189 8.068 9.431 1.00 76.81 90 TYR A N 1
ATOM 727 C CA . TYR A 1 90 ? -19.301 7.135 9.667 1.00 76.81 90 TYR A CA 1
ATOM 728 C C . TYR A 1 90 ? -20.491 7.845 10.335 1.00 76.81 90 TYR A C 1
ATOM 730 O O . TYR A 1 90 ? -21.636 7.724 9.890 1.00 76.81 90 TYR A O 1
ATOM 738 N N . GLU A 1 91 ? -20.228 8.625 11.383 1.00 78.50 91 GLU A N 1
ATOM 739 C CA . GLU A 1 91 ? -21.253 9.389 12.101 1.00 78.50 91 GLU A CA 1
ATOM 740 C C . GLU A 1 91 ? -21.864 10.500 11.235 1.00 78.50 91 GLU A C 1
ATOM 742 O O . GLU A 1 91 ? -23.083 10.699 11.256 1.00 78.50 91 GLU A O 1
ATOM 747 N N . ALA A 1 92 ? -21.051 11.182 10.423 1.00 73.81 92 ALA A N 1
ATOM 748 C CA . ALA A 1 92 ? -21.526 12.182 9.469 1.00 73.81 92 ALA A CA 1
ATOM 749 C C . ALA A 1 92 ? -22.441 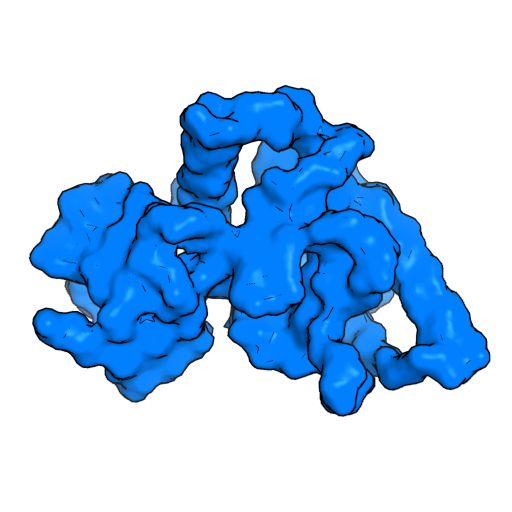11.569 8.392 1.00 73.81 92 ALA A C 1
ATOM 751 O O . ALA A 1 92 ? -23.495 12.134 8.078 1.00 73.81 92 ALA A O 1
ATOM 752 N N . ALA A 1 93 ? -22.098 10.387 7.872 1.00 71.06 93 ALA A N 1
ATOM 753 C CA . ALA A 1 93 ? -22.925 9.660 6.912 1.00 71.06 93 ALA A CA 1
ATOM 754 C C . ALA A 1 93 ? -24.285 9.271 7.517 1.00 71.06 93 ALA A C 1
ATOM 756 O O . ALA A 1 93 ? -25.326 9.518 6.902 1.00 71.06 93 ALA A O 1
ATOM 757 N N . LEU A 1 94 ? -24.308 8.761 8.757 1.00 71.94 94 LEU A N 1
ATOM 758 C CA . LEU A 1 94 ? -25.553 8.453 9.478 1.00 71.94 94 LEU A CA 1
ATOM 759 C C . LEU A 1 94 ? -26.445 9.681 9.706 1.00 71.94 94 LEU A C 1
ATOM 761 O O . LEU A 1 94 ? -27.669 9.551 9.744 1.00 71.94 94 LEU A O 1
ATOM 765 N N . ALA A 1 95 ? -25.857 10.871 9.830 1.00 73.69 95 ALA A N 1
ATOM 766 C CA . ALA A 1 95 ? -26.590 12.131 9.943 1.00 73.69 95 ALA A CA 1
ATOM 767 C C . ALA A 1 95 ? -27.211 12.613 8.611 1.00 73.69 95 ALA A C 1
ATOM 769 O O . ALA A 1 95 ? -27.821 13.683 8.574 1.00 73.69 95 ALA A O 1
ATOM 770 N N . GLY A 1 96 ? -27.105 11.822 7.535 1.00 65.25 96 GLY A N 1
ATOM 771 C CA . GLY A 1 96 ? -27.757 12.066 6.247 1.00 65.25 96 GLY A CA 1
ATOM 772 C C . GLY A 1 96 ? -26.890 12.793 5.219 1.00 65.25 96 GLY A C 1
ATOM 773 O O . GLY A 1 96 ? -27.432 13.324 4.251 1.00 65.25 96 GLY A O 1
ATOM 774 N N . TYR A 1 97 ? -25.568 12.834 5.418 1.00 58.47 97 TYR A N 1
ATOM 775 C CA . TYR A 1 97 ? -24.639 13.561 4.546 1.00 58.47 97 TYR A CA 1
ATOM 776 C C . TYR A 1 97 ? -23.898 12.694 3.507 1.00 58.47 97 TYR A C 1
ATOM 778 O O . TYR A 1 97 ? -23.099 13.250 2.757 1.00 58.47 97 TYR A O 1
ATOM 786 N N . GLY A 1 98 ? -24.166 11.384 3.381 1.00 58.00 98 GLY A N 1
ATOM 787 C CA . GLY A 1 98 ? -23.476 10.552 2.381 1.00 58.00 98 GLY A CA 1
ATOM 788 C C . GLY A 1 98 ? -23.989 9.117 2.224 1.00 58.00 98 GLY A C 1
ATOM 789 O O . GLY A 1 98 ? -24.808 8.651 3.014 1.00 58.00 98 GLY A O 1
ATOM 790 N N . ASP A 1 99 ? -23.494 8.437 1.184 1.00 57.66 99 ASP A N 1
ATOM 791 C CA . ASP A 1 99 ? -23.676 6.998 0.959 1.00 57.66 99 ASP A CA 1
ATOM 792 C C . ASP A 1 99 ? -22.683 6.190 1.806 1.00 57.66 99 ASP A C 1
ATOM 794 O O . ASP A 1 99 ? -21.537 6.593 2.018 1.00 57.66 99 ASP A O 1
ATOM 798 N N . PHE A 1 100 ? -23.129 5.042 2.317 1.00 61.03 100 PHE A N 1
ATOM 799 C CA . PHE A 1 100 ? -22.365 4.276 3.296 1.00 61.03 100 PHE A CA 1
ATOM 800 C C . PHE A 1 100 ? -21.449 3.240 2.634 1.00 61.03 100 PHE A C 1
ATOM 802 O O . PHE A 1 100 ? -21.916 2.206 2.151 1.00 61.03 100 PHE A O 1
ATOM 809 N N . LEU A 1 101 ? -20.133 3.469 2.672 1.00 68.06 101 LEU A N 1
ATOM 810 C CA . LEU A 1 101 ? -19.163 2.402 2.426 1.00 68.06 101 LEU A CA 1
ATOM 811 C C . LEU A 1 101 ? -19.118 1.478 3.647 1.00 68.06 101 LEU A C 1
ATOM 813 O O . LEU A 1 101 ? -18.818 1.903 4.759 1.00 68.06 101 LEU A O 1
ATOM 817 N N . SER A 1 102 ? -19.392 0.190 3.451 1.00 70.25 102 SER A N 1
ATOM 818 C CA . SER A 1 102 ? -19.147 -0.823 4.479 1.00 70.25 102 SER A CA 1
ATOM 819 C C . SER A 1 102 ? -17.667 -1.201 4.513 1.00 70.25 102 SER A C 1
ATOM 821 O O . SER A 1 102 ? -17.086 -1.431 3.456 1.00 70.25 102 SER A O 1
ATOM 823 N N . ASN A 1 103 ? -17.106 -1.373 5.712 1.00 82.38 103 ASN A N 1
ATOM 824 C CA . ASN A 1 103 ? -15.755 -1.896 5.948 1.00 82.38 103 ASN A CA 1
ATOM 825 C C . ASN A 1 103 ? -14.638 -1.061 5.316 1.00 82.38 103 ASN A C 1
ATOM 827 O O . ASN A 1 103 ? -13.969 -1.507 4.382 1.00 82.38 103 ASN A O 1
ATOM 831 N N . TRP A 1 104 ? -14.439 0.151 5.820 1.00 84.25 104 TRP A N 1
ATOM 832 C CA . TRP A 1 104 ? -13.462 1.075 5.268 1.00 84.25 104 TRP A CA 1
ATOM 833 C C . TRP A 1 104 ? -12.559 1.690 6.339 1.00 84.25 104 TRP A C 1
ATOM 835 O O . TRP A 1 104 ? -12.914 1.717 7.517 1.00 84.25 104 TRP A O 1
ATOM 845 N N . LEU A 1 105 ? -11.389 2.164 5.913 1.00 88.38 105 LEU A N 1
ATOM 846 C CA . LEU A 1 105 ? -10.405 2.845 6.748 1.00 88.38 105 LEU A CA 1
ATOM 847 C C . LEU A 1 105 ? -9.749 3.990 5.961 1.00 88.38 105 LEU A C 1
ATOM 849 O O . LEU A 1 105 ? -9.186 3.770 4.883 1.00 88.38 105 LEU A O 1
ATOM 853 N N . LEU A 1 106 ? -9.804 5.210 6.498 1.00 88.12 106 LEU A N 1
ATOM 854 C CA . LEU A 1 106 ? -9.115 6.379 5.950 1.00 88.12 106 LEU A CA 1
ATOM 855 C C . LEU A 1 106 ? -7.634 6.350 6.334 1.00 88.12 106 LEU A C 1
ATOM 857 O O . LEU A 1 106 ? -7.276 6.719 7.447 1.00 88.12 106 LEU A O 1
ATOM 861 N N . ILE A 1 107 ? -6.766 5.920 5.422 1.00 89.56 107 ILE A N 1
ATOM 862 C CA . ILE A 1 107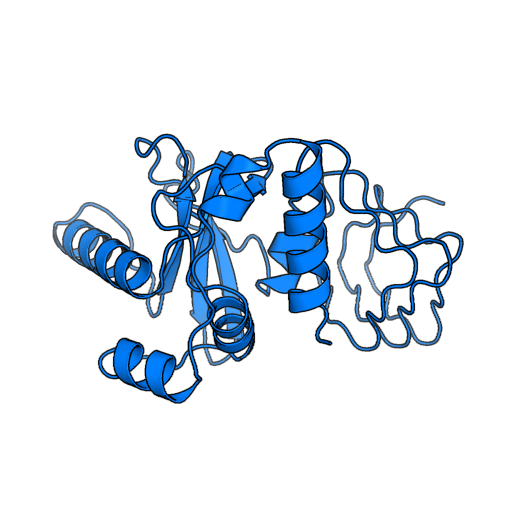 ? -5.329 5.752 5.711 1.00 89.56 107 ILE A CA 1
ATOM 863 C C . ILE A 1 107 ? -4.474 6.938 5.244 1.00 89.56 107 ILE A C 1
ATOM 865 O O . ILE A 1 107 ? -3.435 7.219 5.844 1.00 89.56 107 ILE A O 1
ATOM 869 N N . PHE A 1 108 ? -4.926 7.665 4.214 1.00 88.00 108 PHE A N 1
ATOM 870 C CA . PHE A 1 108 ? -4.311 8.922 3.792 1.00 88.00 108 PHE A CA 1
ATOM 871 C C . PHE A 1 108 ? -5.355 10.035 3.688 1.00 88.00 108 PHE A C 1
ATOM 873 O O . PHE A 1 108 ? -6.351 9.899 2.973 1.00 88.00 108 PHE A O 1
ATOM 880 N N . GLU A 1 109 ? -5.100 11.144 4.374 1.00 85.62 109 GLU A N 1
ATOM 881 C CA . GLU A 1 109 ? -5.984 12.313 4.430 1.00 85.62 109 GLU A CA 1
ATOM 882 C C . GLU A 1 109 ? -5.448 13.426 3.527 1.00 85.62 109 GLU A C 1
ATOM 884 O O . GLU A 1 109 ? -4.234 13.620 3.433 1.00 85.62 109 GLU A O 1
ATOM 889 N N . ALA A 1 110 ? -6.343 14.123 2.825 1.00 81.56 110 ALA A N 1
ATOM 890 C CA . ALA A 1 110 ? -5.967 15.188 1.904 1.00 81.56 110 ALA A CA 1
ATOM 891 C C . ALA A 1 110 ? -5.402 16.407 2.648 1.00 81.56 110 ALA A C 1
ATOM 893 O O . ALA A 1 110 ? -5.919 16.804 3.686 1.00 81.56 110 ALA A O 1
ATOM 894 N N . ILE A 1 111 ? -4.380 17.040 2.071 1.00 79.75 111 ILE A N 1
ATOM 895 C CA . ILE A 1 111 ? -3.736 18.243 2.599 1.00 79.75 111 ILE A CA 1
ATOM 896 C C . ILE A 1 111 ? -3.912 19.397 1.597 1.00 79.75 111 ILE A C 1
ATOM 898 O O . ILE A 1 111 ? -3.491 19.261 0.442 1.00 79.75 111 ILE A O 1
ATOM 902 N N . PRO A 1 112 ? -4.434 20.569 2.020 1.00 68.00 112 PRO A N 1
ATOM 903 C CA . PRO A 1 112 ? -4.949 20.879 3.362 1.00 68.00 112 PRO A CA 1
ATOM 904 C C . PRO A 1 112 ? -6.313 20.217 3.642 1.00 68.00 112 PRO A C 1
ATOM 906 O O . PRO A 1 112 ? -7.082 20.027 2.702 1.00 68.00 112 PRO A O 1
ATOM 909 N N . ASP A 1 113 ? -6.619 19.974 4.926 1.00 60.44 113 ASP A N 1
ATOM 910 C CA . ASP A 1 113 ? -7.777 19.244 5.513 1.00 60.44 113 ASP A CA 1
ATOM 911 C C . ASP A 1 113 ? -9.199 19.670 5.056 1.00 60.44 113 ASP A C 1
ATOM 913 O O . ASP A 1 113 ? -10.204 19.223 5.600 1.00 60.44 113 ASP A O 1
ATOM 917 N N . ASN A 1 114 ? -9.327 20.559 4.069 1.00 52.34 114 ASN A N 1
ATOM 918 C CA . ASN A 1 114 ? -10.596 21.081 3.562 1.00 52.34 114 ASN A CA 1
ATOM 919 C C . ASN A 1 114 ? -11.219 20.255 2.425 1.00 52.34 114 ASN A C 1
ATOM 921 O O . ASN A 1 114 ? -12.296 20.621 1.949 1.00 52.34 114 ASN A O 1
ATOM 925 N N . CYS A 1 115 ? -10.580 19.174 1.979 1.00 49.91 115 CYS A N 1
ATOM 926 C CA . CYS A 1 115 ? -11.154 18.283 0.976 1.00 49.91 115 CYS A CA 1
ATOM 927 C C . CYS A 1 115 ? -11.484 16.931 1.611 1.00 49.91 115 CYS A C 1
ATOM 929 O O . CYS A 1 115 ? -10.591 16.225 2.065 1.00 49.91 115 CYS A O 1
ATOM 931 N N . ALA A 1 116 ? -12.752 16.514 1.538 1.00 50.38 116 ALA A N 1
ATOM 932 C CA . ALA A 1 116 ? -13.208 15.149 1.850 1.00 50.38 116 ALA A CA 1
ATOM 933 C C . ALA A 1 116 ? -12.639 14.075 0.882 1.00 50.38 116 ALA A C 1
ATOM 935 O O . ALA A 1 116 ? -13.135 12.954 0.792 1.00 50.38 116 ALA A O 1
ATOM 936 N N . GLU A 1 117 ? -11.599 14.425 0.127 1.00 59.00 117 GLU A N 1
ATOM 937 C CA . GLU A 1 117 ? -10.992 13.674 -0.965 1.00 59.00 117 GLU A CA 1
ATOM 938 C C . GLU A 1 117 ? -9.791 12.885 -0.453 1.00 59.00 117 GLU A C 1
ATOM 940 O O . GLU A 1 117 ? -8.676 13.099 -0.903 1.00 59.00 117 GLU A O 1
ATOM 945 N N . GLY A 1 118 ? -10.008 11.997 0.520 1.00 64.25 118 GLY A N 1
ATOM 946 C CA . GLY A 1 118 ? -8.985 11.099 1.068 1.00 64.25 118 GLY A CA 1
ATOM 947 C C . GLY A 1 118 ? -8.859 9.767 0.311 1.00 64.25 118 GLY A C 1
ATOM 948 O O . GLY A 1 118 ? -9.769 9.373 -0.424 1.00 64.25 118 GLY A O 1
ATOM 949 N N . CYS A 1 119 ? -7.743 9.051 0.496 1.00 71.75 119 CYS A N 1
ATOM 950 C CA . CYS A 1 119 ? -7.611 7.668 0.025 1.00 71.75 119 CYS A CA 1
ATOM 951 C C . CYS A 1 119 ? -8.184 6.724 1.082 1.00 71.75 119 CYS A C 1
ATOM 953 O O . CYS A 1 119 ? -7.613 6.531 2.161 1.00 71.75 119 CYS A O 1
ATOM 955 N N . VAL A 1 120 ? -9.315 6.122 0.738 1.00 69.81 120 VAL A N 1
ATOM 956 C CA . VAL A 1 120 ? -10.053 5.180 1.566 1.00 69.81 120 VAL A CA 1
ATOM 957 C C . VAL A 1 120 ? -9.702 3.762 1.143 1.00 69.81 120 VAL A C 1
ATOM 959 O O . VAL A 1 120 ? -9.907 3.376 -0.009 1.00 69.81 120 VAL A O 1
ATOM 962 N N . LEU A 1 121 ? -9.209 2.962 2.082 1.00 77.00 121 LEU A N 1
ATOM 963 C CA . LEU A 1 121 ? -9.155 1.520 1.903 1.00 77.00 121 LEU A CA 1
ATOM 964 C C . LEU A 1 121 ? -10.528 0.934 2.214 1.00 77.00 121 LEU A C 1
ATOM 966 O O . LEU A 1 121 ? -11.053 1.165 3.296 1.00 77.00 121 LEU A O 1
ATOM 970 N N . VAL A 1 122 ? -11.069 0.122 1.313 1.00 75.31 122 VAL A N 1
ATOM 971 C CA . VAL A 1 122 ? -12.272 -0.680 1.547 1.00 75.31 122 VAL A CA 1
ATOM 972 C C . VAL A 1 122 ? -11.923 -2.159 1.477 1.00 75.31 122 VAL A C 1
ATOM 974 O O . VAL A 1 122 ? -11.229 -2.603 0.561 1.00 75.31 122 VAL A O 1
ATOM 977 N N . VAL A 1 123 ? -12.422 -2.927 2.442 1.00 74.50 123 VAL A N 1
ATOM 978 C CA . VAL A 1 123 ? -12.292 -4.384 2.478 1.00 74.50 123 VAL A CA 1
ATOM 979 C C . VAL A 1 123 ? -13.584 -5.010 1.958 1.00 74.50 123 VAL A C 1
ATOM 981 O O . VAL A 1 123 ? -14.581 -5.151 2.670 1.00 74.50 123 VAL A O 1
ATOM 984 N N . GLU A 1 124 ? -13.564 -5.419 0.694 1.00 68.31 124 GLU A N 1
ATOM 985 C CA . GLU A 1 124 ? -14.674 -6.095 0.031 1.00 68.31 124 GLU A CA 1
ATOM 986 C C . GLU A 1 124 ? -14.401 -7.592 -0.064 1.00 68.31 124 GLU A C 1
ATOM 988 O O . GLU A 1 124 ? -13.537 -8.014 -0.829 1.00 68.31 124 GLU A O 1
ATOM 993 N N . LYS A 1 125 ? -15.171 -8.414 0.664 1.00 65.12 125 LYS A N 1
ATOM 994 C CA . LYS A 1 125 ? -15.135 -9.887 0.540 1.00 65.12 125 LYS A CA 1
ATOM 995 C C . LYS A 1 125 ? -13.700 -10.449 0.526 1.00 65.12 125 LYS A C 1
ATOM 997 O O . LYS A 1 125 ? -13.354 -11.210 -0.370 1.00 65.12 125 LYS A O 1
ATOM 1002 N N . GLU A 1 126 ? -12.885 -10.035 1.500 1.00 60.34 126 GLU A N 1
ATOM 1003 C CA . GLU A 1 126 ? -11.468 -10.430 1.660 1.00 60.34 126 GLU A CA 1
ATOM 1004 C C . GLU A 1 126 ? -10.482 -9.798 0.656 1.00 60.34 126 GLU A C 1
ATOM 1006 O O . GLU A 1 126 ? -9.301 -10.137 0.655 1.00 60.34 126 GLU A O 1
ATOM 1011 N N . THR A 1 127 ? -10.922 -8.846 -0.171 1.00 67.19 127 THR A N 1
ATOM 1012 C CA . THR A 1 127 ? -10.053 -8.065 -1.065 1.00 67.19 127 THR A CA 1
ATOM 1013 C C . THR A 1 127 ? -9.985 -6.603 -0.644 1.00 67.19 127 THR A C 1
ATOM 1015 O O . THR A 1 127 ? -10.986 -5.998 -0.271 1.00 67.19 127 THR A O 1
ATOM 1018 N N . ALA A 1 128 ? -8.780 -6.044 -0.690 1.00 77.31 128 ALA A N 1
ATOM 1019 C CA . ALA A 1 128 ? -8.499 -4.643 -0.423 1.00 77.31 128 ALA A CA 1
ATOM 1020 C C . ALA A 1 128 ? -8.643 -3.830 -1.712 1.00 77.31 128 ALA A C 1
ATOM 1022 O O . ALA A 1 128 ? -7.959 -4.117 -2.690 1.00 77.31 128 ALA A O 1
ATOM 1023 N N . VAL A 1 129 ? -9.490 -2.805 -1.724 1.00 82.31 129 VAL A N 1
ATOM 1024 C CA . VAL A 1 129 ? -9.543 -1.826 -2.817 1.00 82.31 129 VAL A CA 1
ATOM 1025 C C . VAL A 1 129 ? -9.336 -0.427 -2.270 1.00 82.31 129 VAL A C 1
ATOM 1027 O O . VAL A 1 129 ? -9.752 -0.115 -1.158 1.00 82.31 129 VAL A O 1
ATOM 1030 N N . ILE A 1 130 ? -8.701 0.426 -3.062 1.00 81.56 130 ILE A N 1
ATOM 1031 C CA . ILE A 1 130 ? -8.547 1.839 -2.742 1.00 81.56 130 ILE A CA 1
ATOM 1032 C C . ILE A 1 130 ? -9.582 2.622 -3.531 1.00 81.56 130 ILE A C 1
ATOM 1034 O O . ILE A 1 130 ? -9.656 2.522 -4.762 1.00 81.56 130 ILE A O 1
ATOM 1038 N N . ARG A 1 131 ? -10.350 3.432 -2.812 1.00 80.50 131 ARG A N 1
ATOM 1039 C CA . ARG A 1 131 ? -11.307 4.381 -3.363 1.00 80.50 131 ARG A CA 1
ATOM 1040 C C . ARG A 1 131 ? -10.916 5.796 -2.952 1.00 80.50 131 ARG A C 1
ATOM 1042 O O . ARG A 1 131 ? -10.408 6.010 -1.855 1.00 80.50 131 ARG A O 1
ATOM 1049 N N . THR A 1 132 ? -11.152 6.762 -3.824 1.00 73.56 132 THR A N 1
ATOM 1050 C CA . THR A 1 132 ? -10.995 8.192 -3.517 1.00 73.56 132 THR A CA 1
ATOM 1051 C C . THR A 1 132 ? -12.335 8.867 -3.732 1.00 73.56 132 THR A C 1
ATOM 1053 O O . THR A 1 132 ? -13.016 8.513 -4.691 1.00 73.56 132 THR A O 1
ATOM 1056 N N . TYR A 1 133 ? -12.722 9.805 -2.868 1.00 72.62 133 TYR A N 1
ATOM 1057 C CA . TYR A 1 133 ? -13.962 10.554 -3.079 1.00 72.62 133 TYR A CA 1
ATOM 1058 C C . TYR A 1 133 ? -13.864 11.371 -4.368 1.00 72.62 133 TYR A C 1
ATOM 1060 O O . TYR A 1 133 ? -12.873 12.065 -4.596 1.00 72.62 133 TYR A O 1
ATOM 1068 N N . ASP A 1 134 ? -14.899 11.286 -5.189 1.00 68.00 134 ASP A N 1
ATOM 1069 C CA . ASP A 1 134 ? -15.100 12.119 -6.358 1.00 68.00 134 ASP A CA 1
ATOM 1070 C C . ASP A 1 134 ? -16.247 13.092 -6.068 1.00 68.00 134 ASP A C 1
ATOM 1072 O O . ASP A 1 134 ? -17.419 12.709 -5.974 1.00 68.00 134 ASP A O 1
ATOM 1076 N N . SER A 1 135 ? -15.898 14.368 -5.897 1.00 63.44 135 SER A N 1
ATOM 1077 C CA . SER A 1 135 ? -16.844 15.423 -5.543 1.00 63.44 135 SER A CA 1
ATOM 1078 C C . SER A 1 135 ? -17.842 15.756 -6.656 1.00 63.44 135 SER A C 1
ATOM 1080 O O . SER A 1 135 ? -18.933 16.251 -6.352 1.00 63.44 135 SER A O 1
ATOM 1082 N N . GLU A 1 136 ? -17.526 15.447 -7.919 1.00 66.62 136 GLU A N 1
ATOM 1083 C CA . GLU A 1 136 ? -18.429 15.636 -9.059 1.00 66.62 136 GLU A CA 1
ATOM 1084 C C . GLU A 1 136 ? -19.572 14.614 -9.024 1.00 66.62 136 GLU A C 1
ATOM 1086 O O . GLU A 1 136 ? -20.736 14.972 -9.223 1.00 66.62 136 GLU A O 1
ATOM 1091 N N . TYR A 1 137 ? -19.255 13.357 -8.701 1.00 62.38 137 TYR A N 1
ATOM 1092 C CA . TYR A 1 137 ? -20.223 12.254 -8.687 1.00 62.38 137 TYR A CA 1
ATOM 1093 C C . TYR A 1 137 ? -20.771 11.923 -7.292 1.00 62.38 137 TYR A C 1
ATOM 1095 O O . TYR A 1 137 ? -21.711 11.136 -7.192 1.00 62.38 137 TYR A O 1
ATOM 1103 N N . ARG A 1 138 ? -20.234 12.549 -6.233 1.00 70.31 138 ARG A N 1
ATOM 1104 C CA . ARG A 1 138 ? -20.518 12.237 -4.818 1.00 70.31 138 ARG A CA 1
ATOM 1105 C C . ARG A 1 138 ? -20.392 10.742 -4.520 1.00 70.31 138 ARG A C 1
ATOM 1107 O O . ARG A 1 138 ? -21.212 10.175 -3.803 1.00 70.31 138 ARG A O 1
ATOM 1114 N N . ASP A 1 139 ? -19.375 10.119 -5.099 1.00 68.94 139 ASP A N 1
ATOM 1115 C CA . ASP A 1 139 ? -19.140 8.679 -5.026 1.00 68.94 139 ASP A CA 1
ATOM 1116 C C . ASP A 1 139 ? -17.659 8.403 -4.734 1.00 68.94 139 ASP A C 1
ATOM 1118 O O . ASP A 1 139 ? -16.813 9.292 -4.789 1.00 68.94 139 ASP A O 1
ATOM 1122 N N . TYR A 1 140 ? -17.342 7.157 -4.417 1.00 71.94 140 TYR A N 1
ATOM 1123 C CA . TYR A 1 140 ? -16.005 6.662 -4.135 1.00 71.94 140 TYR A CA 1
ATOM 1124 C C . TYR A 1 140 ? -15.625 5.619 -5.189 1.00 71.94 140 TYR A C 1
ATOM 1126 O O . TYR A 1 140 ? -15.687 4.421 -4.900 1.00 71.94 140 TYR A O 1
ATOM 1134 N N . PRO A 1 141 ? -15.256 5.998 -6.426 1.00 72.62 141 PRO A N 1
ATOM 1135 C CA . PRO A 1 141 ? -14.863 5.026 -7.442 1.00 72.62 141 PRO A CA 1
ATOM 1136 C C . PRO A 1 141 ? -13.696 4.149 -6.970 1.00 72.62 141 PRO A C 1
ATOM 1138 O O . PRO A 1 141 ? -12.809 4.599 -6.245 1.00 72.62 141 PRO A O 1
ATOM 1141 N N . ILE A 1 142 ? -13.674 2.885 -7.410 1.00 73.38 142 ILE A N 1
ATOM 1142 C CA . ILE A 1 142 ? -12.486 2.037 -7.245 1.00 73.38 142 ILE A CA 1
ATOM 1143 C C . ILE A 1 142 ? -11.386 2.614 -8.129 1.00 73.38 142 ILE A C 1
ATOM 1145 O O . ILE A 1 142 ? -11.480 2.584 -9.358 1.00 73.38 142 ILE A O 1
ATOM 1149 N N . CYS A 1 143 ? -10.338 3.112 -7.487 1.00 73.56 143 CYS A N 1
ATOM 1150 C CA . CYS A 1 143 ? -9.186 3.693 -8.158 1.00 73.56 143 CYS A CA 1
ATOM 1151 C C . CYS A 1 143 ? -8.070 2.665 -8.304 1.00 73.56 143 CYS A C 1
ATOM 1153 O O . CYS A 1 143 ? -7.454 2.591 -9.365 1.00 73.56 143 CYS A O 1
ATOM 1155 N N . HIS A 1 144 ? -7.858 1.840 -7.273 1.00 78.88 144 HIS A N 1
ATOM 1156 C CA . HIS A 1 144 ? -6.812 0.820 -7.259 1.00 78.88 144 HIS A CA 1
ATOM 1157 C C . HIS A 1 144 ? -7.288 -0.461 -6.577 1.00 78.88 144 HIS A C 1
ATOM 1159 O O . HIS A 1 144 ? -8.147 -0.440 -5.700 1.00 78.88 144 HIS A O 1
ATOM 1165 N N . THR A 1 145 ? -6.717 -1.593 -6.977 1.00 80.88 145 THR A N 1
ATOM 1166 C CA . THR A 1 145 ? -7.079 -2.926 -6.464 1.00 80.88 145 THR A CA 1
ATOM 1167 C C . THR A 1 145 ? -6.174 -3.419 -5.334 1.00 80.88 145 THR A C 1
ATOM 1169 O O . THR A 1 145 ? -6.240 -4.592 -4.983 1.00 80.88 145 THR A O 1
ATOM 1172 N N . SER A 1 146 ? -5.273 -2.564 -4.847 1.00 83.31 146 SER A N 1
ATOM 1173 C CA . SER A 1 146 ? -4.376 -2.807 -3.715 1.00 83.31 146 SER A CA 1
ATOM 1174 C C . SER A 1 146 ? -3.693 -1.496 -3.315 1.00 83.31 146 SER A C 1
ATOM 1176 O O . SER A 1 146 ? -3.654 -0.539 -4.103 1.00 83.31 146 SER A O 1
ATOM 1178 N N . LEU A 1 147 ? -3.133 -1.449 -2.106 1.00 83.69 147 LEU A N 1
ATOM 1179 C CA . LEU A 1 147 ? -2.302 -0.335 -1.658 1.00 83.69 147 LEU A CA 1
ATOM 1180 C C . LEU A 1 147 ? -1.022 -0.254 -2.495 1.00 83.69 147 LEU A C 1
ATOM 1182 O O . LEU A 1 147 ? -0.617 0.836 -2.896 1.00 83.69 147 LEU A O 1
ATOM 1186 N N . THR A 1 148 ? -0.437 -1.409 -2.821 1.00 84.56 148 THR A N 1
ATOM 1187 C CA . THR A 1 148 ? 0.734 -1.496 -3.701 1.00 84.56 148 THR A CA 1
ATOM 1188 C C . THR A 1 148 ? 0.454 -0.822 -5.046 1.00 84.56 148 THR A C 1
ATOM 1190 O O . THR A 1 148 ? 1.234 0.019 -5.486 1.00 84.56 148 THR A O 1
ATOM 1193 N N . ASN A 1 149 ? -0.695 -1.104 -5.671 1.00 81.00 149 ASN A N 1
ATOM 1194 C CA . ASN A 1 149 ? -1.059 -0.515 -6.963 1.00 81.00 149 ASN A CA 1
ATOM 1195 C C . ASN A 1 149 ? -1.238 0.995 -6.882 1.00 81.00 149 ASN A C 1
ATOM 1197 O O . ASN A 1 149 ? -0.769 1.701 -7.773 1.00 81.00 149 ASN A O 1
ATOM 1201 N N . MET A 1 150 ? -1.874 1.481 -5.813 1.00 81.69 150 MET A N 1
ATOM 1202 C CA . MET A 1 150 ? -2.027 2.915 -5.591 1.00 81.69 150 MET A CA 1
ATOM 1203 C C . MET A 1 150 ? -0.669 3.602 -5.501 1.00 81.69 150 MET A C 1
ATOM 1205 O O . MET A 1 150 ? -0.422 4.551 -6.240 1.00 81.69 150 MET A O 1
ATOM 1209 N N . LEU A 1 151 ? 0.217 3.110 -4.632 1.00 80.56 151 LEU A N 1
ATOM 1210 C CA . LEU A 1 151 ? 1.524 3.726 -4.435 1.00 80.56 151 LEU A CA 1
ATOM 1211 C C . LEU A 1 151 ? 2.329 3.696 -5.732 1.00 80.56 151 LEU A C 1
ATOM 1213 O O . LEU A 1 151 ? 2.855 4.713 -6.139 1.00 80.56 151 LEU A O 1
ATOM 1217 N N . LEU A 1 152 ? 2.360 2.588 -6.462 1.00 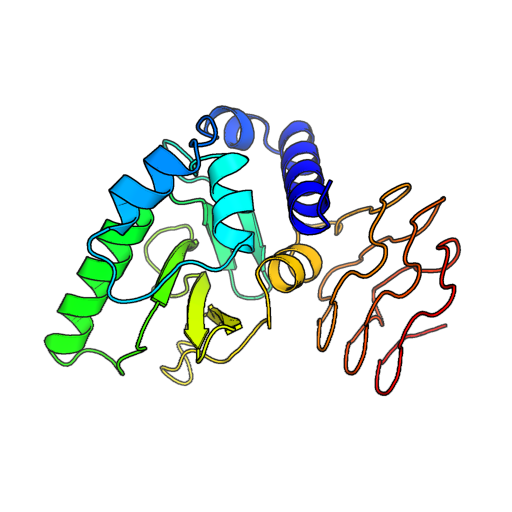75.31 152 LEU A N 1
ATOM 1218 C CA . LEU A 1 152 ? 3.121 2.506 -7.713 1.00 75.31 152 LEU A CA 1
ATOM 1219 C C . LEU A 1 152 ? 2.569 3.376 -8.854 1.00 75.31 152 LEU A C 1
ATOM 1221 O O . LEU A 1 152 ? 3.328 3.779 -9.737 1.00 75.31 152 LEU A O 1
ATOM 1225 N N . ALA A 1 153 ? 1.264 3.651 -8.864 1.00 71.06 153 ALA A N 1
ATOM 1226 C CA . ALA A 1 153 ? 0.607 4.465 -9.885 1.00 71.06 153 ALA A CA 1
ATOM 1227 C C . ALA A 1 153 ? 0.743 5.976 -9.644 1.00 71.06 153 ALA A C 1
ATOM 1229 O O . ALA A 1 153 ? 0.810 6.750 -10.606 1.00 71.06 153 ALA A O 1
ATOM 1230 N N . ASP A 1 154 ? 0.747 6.377 -8.372 1.00 65.94 154 ASP A N 1
ATOM 1231 C CA . ASP A 1 154 ? 0.569 7.750 -7.913 1.00 65.94 154 ASP A CA 1
ATOM 1232 C C . ASP A 1 154 ? 1.739 8.176 -7.000 1.00 65.94 154 ASP A C 1
ATOM 1234 O O . ASP A 1 154 ? 1.613 8.257 -5.778 1.00 65.94 154 ASP A O 1
ATOM 1238 N N . ILE A 1 155 ? 2.906 8.444 -7.602 1.00 63.06 155 ILE A N 1
ATOM 1239 C CA . ILE A 1 155 ? 4.092 8.951 -6.886 1.00 63.06 155 ILE A CA 1
ATOM 1240 C C . ILE A 1 155 ? 4.592 10.275 -7.479 1.00 63.06 155 ILE A C 1
ATOM 1242 O O . ILE A 1 155 ? 4.614 10.480 -8.699 1.00 63.06 155 ILE A O 1
ATOM 1246 N N . CYS A 1 156 ? 5.008 11.149 -6.556 1.00 53.09 156 CYS A N 1
ATOM 1247 C CA . CYS A 1 156 ? 5.414 12.542 -6.706 1.00 53.09 156 CYS A CA 1
ATOM 1248 C C . CYS A 1 156 ? 6.344 12.834 -7.901 1.00 53.09 156 CYS A C 1
ATOM 1250 O O . CYS A 1 156 ? 7.405 12.230 -8.049 1.00 53.09 156 CYS A O 1
ATOM 1252 N N . GLY A 1 157 ? 5.969 13.851 -8.689 1.00 52.47 157 GLY A N 1
ATOM 1253 C CA . GLY A 1 157 ? 6.845 14.697 -9.518 1.00 52.47 157 GLY A CA 1
ATOM 1254 C C . GLY A 1 157 ? 7.555 14.040 -10.706 1.00 52.47 157 GLY A C 1
ATOM 1255 O O . GLY A 1 157 ? 7.257 14.353 -11.856 1.00 52.47 157 GLY A O 1
ATOM 1256 N N . GLU A 1 158 ? 8.512 13.157 -10.434 1.00 58.59 158 GLU A N 1
ATOM 1257 C CA . GLU A 1 158 ? 9.382 12.519 -11.437 1.00 58.59 158 GLU A CA 1
ATOM 1258 C C . GLU A 1 158 ? 9.040 11.041 -11.664 1.00 58.59 158 GLU A C 1
ATOM 1260 O O . GLU A 1 158 ? 9.494 10.444 -12.640 1.00 58.59 158 GLU A O 1
ATOM 1265 N N . GLY A 1 159 ? 8.169 10.505 -10.804 1.00 63.53 159 GLY A N 1
ATOM 1266 C CA . GLY A 1 159 ? 7.828 9.098 -10.710 1.00 63.53 159 GLY A CA 1
ATOM 1267 C C . GLY A 1 159 ? 8.987 8.246 -10.158 1.00 63.53 159 GLY A C 1
ATOM 1268 O O . GLY A 1 159 ? 10.158 8.620 -10.227 1.00 63.53 159 GLY A O 1
ATOM 1269 N N . PRO A 1 160 ? 8.666 7.121 -9.513 1.00 69.06 160 PRO A N 1
ATOM 1270 C CA . PRO A 1 160 ? 9.621 6.296 -8.791 1.00 69.06 160 PRO A CA 1
ATOM 1271 C C . PRO A 1 160 ? 10.518 5.536 -9.768 1.00 69.06 160 PRO A C 1
ATOM 1273 O O . PRO A 1 160 ? 10.065 5.008 -10.790 1.00 69.06 160 PRO A O 1
ATOM 1276 N N . ASP A 1 161 ? 11.797 5.449 -9.422 1.00 78.88 161 ASP A N 1
ATOM 1277 C CA . ASP A 1 161 ? 12.752 4.603 -10.123 1.00 78.88 161 ASP A CA 1
ATOM 1278 C C . ASP A 1 161 ? 12.925 3.297 -9.369 1.00 78.88 161 ASP A C 1
ATOM 1280 O O . ASP A 1 161 ? 13.616 3.337 -8.363 1.00 78.88 161 ASP A O 1
ATOM 1284 N N . PHE A 1 162 ? 12.335 2.198 -9.861 1.00 81.69 162 PHE A N 1
ATOM 1285 C CA . PHE A 1 162 ? 12.383 0.804 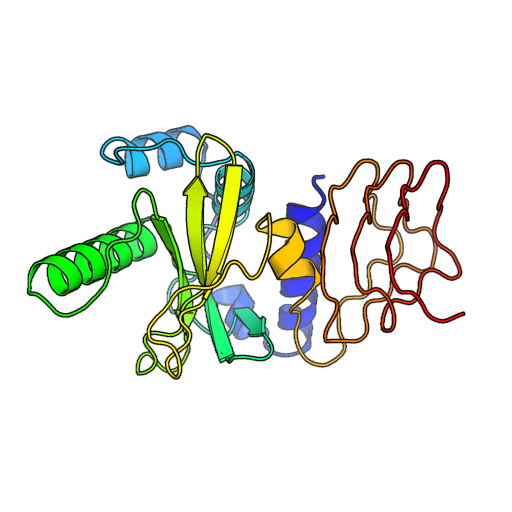-9.386 1.00 81.69 162 PHE A CA 1
ATOM 1286 C C . PHE A 1 162 ? 13.610 -0.010 -9.830 1.00 81.69 162 PHE A C 1
ATOM 1288 O O . PHE A 1 162 ? 13.597 -1.239 -9.711 1.00 81.69 162 PHE A O 1
ATOM 1295 N N . SER A 1 163 ? 14.687 0.633 -10.291 1.00 85.31 163 SER A N 1
ATOM 1296 C CA . SER A 1 163 ? 15.954 -0.048 -10.599 1.00 85.31 163 SER A CA 1
ATOM 1297 C C . SER A 1 163 ? 16.414 -0.984 -9.482 1.00 85.31 163 SER A C 1
ATOM 1299 O O . SER A 1 163 ? 16.460 -0.593 -8.313 1.00 85.31 163 SER A O 1
ATOM 1301 N N . GLY A 1 164 ? 16.734 -2.228 -9.829 1.00 86.44 164 GLY A N 1
ATOM 1302 C CA . GLY A 1 164 ? 17.233 -3.254 -8.912 1.00 86.44 164 GLY A CA 1
ATOM 1303 C C . GLY A 1 164 ? 16.206 -3.837 -7.934 1.00 86.44 164 GLY A C 1
ATOM 1304 O O . GLY A 1 164 ? 16.584 -4.678 -7.122 1.00 86.44 164 GLY A O 1
ATOM 1305 N N . ALA A 1 165 ? 14.936 -3.413 -7.981 1.00 86.12 165 ALA A N 1
ATOM 1306 C CA . ALA A 1 165 ? 13.898 -3.953 -7.100 1.00 86.12 165 ALA A CA 1
ATOM 1307 C C . ALA A 1 165 ? 13.559 -5.409 -7.421 1.00 86.12 165 ALA A C 1
ATOM 1309 O O . ALA A 1 165 ? 13.466 -5.783 -8.593 1.00 86.12 165 ALA A O 1
ATOM 1310 N N . ASP A 1 166 ? 13.244 -6.192 -6.388 1.00 89.12 166 ASP A N 1
ATOM 1311 C CA . ASP A 1 166 ? 12.577 -7.482 -6.552 1.00 89.12 166 ASP A CA 1
ATOM 1312 C C . ASP A 1 166 ? 11.058 -7.321 -6.427 1.00 89.12 166 ASP A C 1
ATOM 1314 O O . ASP A 1 166 ? 10.498 -7.245 -5.336 1.00 89.12 166 ASP A O 1
ATOM 1318 N N . LEU A 1 167 ? 10.394 -7.251 -7.579 1.00 88.12 167 LEU A N 1
ATOM 1319 C CA . LEU A 1 167 ? 8.943 -7.166 -7.739 1.00 88.12 167 LEU A CA 1
ATOM 1320 C C . LEU A 1 167 ? 8.386 -8.464 -8.351 1.00 88.12 167 LEU A C 1
ATOM 1322 O O . LEU A 1 167 ? 7.348 -8.457 -9.023 1.00 88.12 167 LEU A O 1
ATOM 1326 N N . SER A 1 168 ? 9.087 -9.586 -8.157 1.00 89.94 168 SER A N 1
ATOM 1327 C CA . SER A 1 168 ? 8.631 -10.885 -8.639 1.00 89.94 168 SER A CA 1
ATOM 1328 C C . SER A 1 168 ? 7.289 -11.272 -8.013 1.00 89.94 168 SER A C 1
ATOM 1330 O O . SER A 1 168 ? 7.000 -10.988 -6.852 1.00 89.94 168 SER A O 1
ATOM 1332 N N . HIS A 1 169 ? 6.430 -11.904 -8.815 1.00 89.12 169 HIS A N 1
ATOM 1333 C CA . HIS A 1 169 ? 5.076 -12.337 -8.448 1.00 89.12 169 HIS A CA 1
ATOM 1334 C C . HIS A 1 169 ? 4.104 -11.225 -8.019 1.00 89.12 169 HIS A C 1
ATOM 1336 O O . HIS A 1 169 ? 2.982 -11.536 -7.613 1.00 89.12 169 HIS A O 1
ATOM 1342 N N . ALA A 1 170 ? 4.491 -9.954 -8.127 1.00 86.00 170 ALA A N 1
ATOM 1343 C CA . ALA A 1 170 ? 3.650 -8.845 -7.713 1.00 86.00 170 ALA A CA 1
ATOM 1344 C C . ALA A 1 170 ? 2.388 -8.716 -8.585 1.00 86.00 170 ALA A C 1
ATOM 1346 O O . ALA A 1 170 ? 2.390 -8.994 -9.791 1.00 86.00 170 ALA A O 1
ATOM 1347 N N . ASP A 1 171 ? 1.289 -8.306 -7.953 1.00 84.38 171 ASP A N 1
ATOM 1348 C CA . ASP A 1 171 ? -0.006 -8.117 -8.598 1.00 84.38 171 ASP A CA 1
ATOM 1349 C C . ASP A 1 171 ? -0.206 -6.649 -8.976 1.00 84.38 171 ASP A C 1
ATOM 1351 O O . ASP A 1 171 ? -0.573 -5.832 -8.139 1.00 84.38 171 ASP A O 1
ATOM 1355 N N . PHE A 1 172 ? -0.002 -6.344 -10.255 1.00 83.75 172 PHE A N 1
ATOM 1356 C CA . PHE A 1 172 ? -0.162 -5.024 -10.866 1.00 83.75 172 PHE A CA 1
ATOM 1357 C C . PHE A 1 172 ? -1.370 -4.960 -11.809 1.00 83.75 172 PHE A C 1
ATOM 1359 O O . PHE A 1 172 ? -1.398 -4.183 -12.772 1.00 83.75 172 PHE A O 1
ATOM 1366 N N . ARG A 1 173 ? -2.378 -5.812 -11.592 1.00 85.25 173 ARG A N 1
ATOM 1367 C CA . ARG A 1 173 ? -3.560 -5.847 -12.457 1.00 85.25 173 ARG A CA 1
ATOM 1368 C C . ARG A 1 173 ? -4.282 -4.506 -12.425 1.00 85.25 173 ARG A C 1
ATOM 1370 O O . ARG A 1 173 ? -4.518 -3.940 -11.363 1.00 85.25 173 ARG A O 1
ATOM 1377 N N . ASN A 1 174 ? -4.681 -4.027 -13.600 1.00 79.94 174 ASN A N 1
ATOM 1378 C CA . ASN A 1 174 ? -5.406 -2.767 -13.794 1.00 79.94 174 ASN A CA 1
ATOM 1379 C C . ASN A 1 174 ? -4.693 -1.499 -13.278 1.00 79.94 174 ASN A C 1
ATOM 1381 O O . ASN A 1 174 ? -5.340 -0.455 -13.185 1.00 79.94 174 ASN A O 1
ATOM 1385 N N . ILE A 1 175 ? -3.388 -1.552 -12.969 1.00 80.00 175 ILE A N 1
ATOM 1386 C CA . ILE A 1 175 ? -2.643 -0.352 -12.569 1.00 80.00 175 ILE A CA 1
ATOM 1387 C C . ILE A 1 175 ? -2.671 0.689 -13.696 1.00 80.00 175 ILE A C 1
ATOM 1389 O O . ILE A 1 175 ? -2.513 0.345 -14.869 1.00 80.00 175 ILE A O 1
ATOM 1393 N N . ARG A 1 176 ? -2.872 1.965 -13.355 1.00 76.38 176 ARG A N 1
ATOM 1394 C CA . ARG A 1 176 ? -2.813 3.087 -14.304 1.00 76.38 176 ARG A CA 1
ATOM 1395 C C . ARG A 1 176 ? -1.693 4.034 -13.916 1.00 76.38 176 ARG A C 1
ATOM 1397 O O . ARG A 1 176 ? -1.853 4.838 -13.005 1.00 76.38 176 ARG A O 1
ATOM 1404 N N . ILE A 1 177 ? -0.574 3.950 -14.622 1.00 75.50 177 ILE A N 1
ATOM 1405 C CA . ILE A 1 177 ? 0.608 4.751 -14.314 1.00 75.50 177 ILE A CA 1
ATOM 1406 C C . ILE A 1 177 ? 0.421 6.176 -14.857 1.00 75.50 177 ILE A C 1
ATOM 1408 O O . ILE A 1 177 ? 0.396 6.397 -16.070 1.00 75.50 177 ILE A O 1
ATOM 1412 N N . ARG A 1 178 ? 0.275 7.162 -13.958 1.00 69.88 178 ARG A N 1
ATOM 1413 C CA . ARG A 1 178 ? 0.039 8.571 -14.331 1.00 69.88 178 ARG A CA 1
ATOM 1414 C C . ARG A 1 178 ? 1.331 9.378 -14.485 1.00 69.88 178 ARG A C 1
ATOM 1416 O O . ARG A 1 178 ? 1.394 10.272 -15.334 1.00 69.88 178 ARG A O 1
ATOM 1423 N N . SER A 1 179 ? 2.366 9.066 -13.711 1.00 72.00 179 SER A N 1
ATOM 1424 C CA . SER A 1 179 ? 3.707 9.664 -13.803 1.00 72.00 179 SER A CA 1
ATOM 1425 C C . SER A 1 179 ? 4.696 8.720 -14.500 1.00 72.00 179 SER A C 1
ATOM 1427 O O . SER A 1 179 ? 4.339 7.614 -14.886 1.00 72.00 179 SER A O 1
ATOM 1429 N N . ARG A 1 180 ? 5.929 9.162 -14.768 1.00 75.88 180 ARG A N 1
ATOM 1430 C CA . ARG A 1 180 ? 6.929 8.304 -15.418 1.00 75.88 180 ARG A CA 1
ATOM 1431 C C . ARG A 1 180 ? 7.494 7.312 -14.402 1.00 75.88 180 ARG A C 1
ATOM 1433 O O . ARG A 1 180 ? 8.274 7.708 -13.555 1.00 75.88 180 ARG A O 1
ATOM 1440 N N . VAL A 1 181 ? 7.163 6.030 -14.510 1.00 77.56 181 VAL A N 1
ATOM 1441 C CA . VAL A 1 181 ? 7.741 4.992 -13.636 1.00 77.56 181 VAL A CA 1
ATOM 1442 C C . VAL A 1 181 ? 8.906 4.321 -14.353 1.00 77.56 181 VAL A C 1
ATOM 1444 O O . VAL A 1 181 ? 8.809 3.995 -15.539 1.00 77.56 181 VAL A O 1
ATOM 1447 N N . ILE A 1 182 ? 10.019 4.102 -13.661 1.00 77.38 182 ILE A N 1
ATOM 1448 C CA . ILE A 1 182 ? 11.169 3.390 -14.220 1.00 77.38 182 ILE A CA 1
ATOM 1449 C C . ILE A 1 182 ? 11.247 2.018 -13.554 1.00 77.38 182 ILE A C 1
ATOM 1451 O O . ILE A 1 182 ? 11.316 1.938 -12.343 1.00 77.38 182 ILE A O 1
ATOM 1455 N N . PHE A 1 183 ? 11.242 0.946 -14.337 1.00 78.81 183 PHE A N 1
ATOM 1456 C CA . PHE A 1 183 ? 11.506 -0.432 -13.911 1.00 78.81 183 PHE A CA 1
ATOM 1457 C C . PHE A 1 183 ? 12.736 -0.964 -14.677 1.00 78.81 183 PHE A C 1
ATOM 1459 O O . PHE A 1 183 ? 12.698 -2.047 -15.251 1.00 78.81 183 PHE A O 1
ATOM 1466 N N . ASN A 1 184 ? 13.781 -0.153 -14.861 1.00 78.12 184 ASN A N 1
ATOM 1467 C CA . ASN A 1 184 ? 14.959 -0.545 -15.648 1.00 78.12 184 ASN A CA 1
ATOM 1468 C C . ASN A 1 184 ? 16.056 -1.135 -14.737 1.00 78.12 184 ASN A C 1
ATOM 1470 O O . ASN A 1 184 ? 15.787 -1.426 -13.589 1.00 78.12 184 ASN A O 1
ATOM 1474 N N . GLN A 1 185 ? 17.265 -1.367 -15.264 1.00 75.31 185 GLN A N 1
ATOM 1475 C CA . GLN A 1 185 ? 18.464 -1.776 -14.508 1.00 75.31 185 GLN A CA 1
ATOM 1476 C C . GLN A 1 185 ? 18.198 -2.815 -13.405 1.00 75.31 185 GLN A C 1
ATOM 1478 O O . GLN A 1 185 ? 18.073 -2.472 -12.235 1.00 75.31 185 GLN A O 1
ATOM 1483 N N . ASP A 1 186 ? 18.131 -4.091 -13.778 1.00 83.38 186 ASP A N 1
ATOM 1484 C CA . ASP A 1 186 ? 18.057 -5.212 -12.831 1.00 83.38 186 ASP A CA 1
ATOM 1485 C C . ASP A 1 186 ? 16.764 -5.298 -11.997 1.00 83.38 186 ASP A C 1
ATOM 1487 O O . ASP A 1 186 ? 16.701 -6.091 -11.058 1.00 83.38 186 ASP A O 1
ATOM 1491 N N . THR A 1 187 ? 15.695 -4.561 -12.339 1.00 89.69 187 THR A N 1
ATOM 1492 C CA . THR A 1 187 ? 14.373 -4.826 -11.745 1.00 89.69 187 THR A CA 1
ATOM 1493 C C . THR A 1 187 ? 13.918 -6.246 -12.090 1.00 89.69 187 THR A C 1
ATOM 1495 O O . THR A 1 187 ? 13.783 -6.609 -13.265 1.00 89.69 187 THR A O 1
ATOM 1498 N N . ASN A 1 188 ? 13.617 -7.047 -11.072 1.00 91.12 188 ASN A N 1
ATOM 1499 C CA . ASN A 1 188 ? 13.025 -8.362 -11.236 1.00 91.12 188 ASN A CA 1
ATOM 1500 C C . ASN A 1 188 ? 11.495 -8.264 -11.261 1.00 91.12 188 ASN A C 1
ATOM 1502 O O . ASN A 1 188 ? 10.877 -8.030 -10.231 1.00 91.12 188 ASN A O 1
ATOM 1506 N N . LEU A 1 189 ? 10.876 -8.462 -12.427 1.00 92.12 189 LEU A N 1
ATOM 1507 C CA . LEU A 1 189 ? 9.418 -8.546 -12.588 1.00 92.12 189 LEU A CA 1
ATOM 1508 C C . LEU A 1 189 ? 8.969 -9.984 -12.879 1.00 92.12 189 LEU A C 1
ATOM 1510 O O . LEU A 1 189 ? 7.884 -10.192 -13.419 1.00 92.12 189 LEU A O 1
ATOM 1514 N N . GLU A 1 190 ? 9.786 -10.992 -12.555 1.00 94.81 190 GLU A N 1
ATOM 1515 C CA . GLU A 1 190 ? 9.466 -12.383 -12.870 1.00 94.81 190 GLU A CA 1
ATOM 1516 C C . GLU A 1 190 ? 8.065 -12.767 -12.375 1.00 94.81 190 GLU A C 1
ATOM 1518 O O . GLU A 1 190 ? 7.725 -12.597 -11.208 1.00 94.81 190 GLU A O 1
ATOM 1523 N N . SER A 1 191 ? 7.239 -13.319 -13.265 1.00 94.88 191 SER A N 1
ATOM 1524 C CA . SER A 1 191 ? 5.868 -13.757 -12.968 1.00 94.88 191 SER A CA 1
ATOM 1525 C C . SER A 1 191 ? 4.909 -12.666 -12.462 1.00 94.88 191 SER A C 1
ATOM 1527 O O . SER A 1 191 ? 3.812 -13.005 -12.006 1.00 94.88 191 SER A O 1
ATOM 1529 N N . ALA A 1 192 ? 5.272 -11.382 -12.562 1.00 91.75 192 ALA A N 1
ATOM 1530 C CA . ALA A 1 192 ? 4.392 -10.274 -12.204 1.00 91.75 192 ALA A CA 1
ATOM 1531 C C . ALA A 1 192 ? 3.139 -10.231 -13.099 1.00 91.75 192 ALA A C 1
ATOM 1533 O O . ALA A 1 192 ? 3.154 -10.622 -14.275 1.00 91.75 192 ALA A O 1
ATOM 1534 N N . ASP A 1 193 ? 2.026 -9.762 -12.540 1.00 91.38 193 ASP A N 1
ATOM 1535 C CA . ASP A 1 193 ? 0.727 -9.740 -13.208 1.00 91.38 193 ASP A CA 1
ATOM 1536 C C . ASP A 1 193 ? 0.286 -8.317 -13.548 1.00 91.38 193 ASP A C 1
ATOM 1538 O O . ASP A 1 193 ? -0.234 -7.610 -12.703 1.00 91.38 193 ASP A O 1
ATOM 1542 N N . PHE A 1 194 ? 0.440 -7.912 -14.805 1.00 90.69 194 PHE A N 1
ATOM 1543 C CA . PHE A 1 194 ? 0.052 -6.597 -15.321 1.00 90.69 194 PHE A CA 1
ATOM 1544 C C . PHE A 1 194 ? -1.222 -6.660 -16.182 1.00 90.69 194 PHE A C 1
ATOM 1546 O O . PHE A 1 194 ? -1.424 -5.846 -17.080 1.00 90.69 194 PHE A O 1
ATOM 1553 N N . ARG A 1 195 ? -2.100 -7.654 -16.003 1.00 92.31 195 ARG A N 1
ATOM 1554 C CA . ARG A 1 195 ? -3.296 -7.758 -16.859 1.00 92.31 195 ARG A CA 1
ATOM 1555 C C . ARG A 1 195 ? -4.188 -6.520 -16.722 1.00 92.31 195 ARG A C 1
ATOM 1557 O O . ARG A 1 195 ? -4.525 -6.121 -15.612 1.00 92.31 195 ARG A O 1
ATOM 1564 N N . GLY A 1 196 ? -4.595 -5.947 -17.856 1.00 87.19 196 GLY A N 1
ATOM 1565 C CA . GLY A 1 196 ? -5.478 -4.774 -17.910 1.00 87.19 196 GLY A CA 1
ATOM 1566 C C . GLY A 1 196 ? -4.838 -3.438 -17.511 1.00 87.19 196 GLY A C 1
ATOM 1567 O O . GLY A 1 196 ? -5.567 -2.462 -17.350 1.00 87.19 196 GLY A O 1
ATOM 1568 N N . SER A 1 197 ? -3.519 -3.377 -17.308 1.00 88.12 197 SER A N 1
ATOM 1569 C CA . SER A 1 197 ? -2.831 -2.151 -16.888 1.00 88.12 197 SER A CA 1
ATOM 1570 C C . SER A 1 197 ? -2.598 -1.150 -18.025 1.00 88.12 197 SER A C 1
ATOM 1572 O O . SER A 1 197 ? -2.591 -1.507 -19.201 1.00 88.12 197 SER A O 1
ATOM 1574 N N . ASP A 1 198 ? -2.364 0.113 -17.670 1.00 86.38 198 AS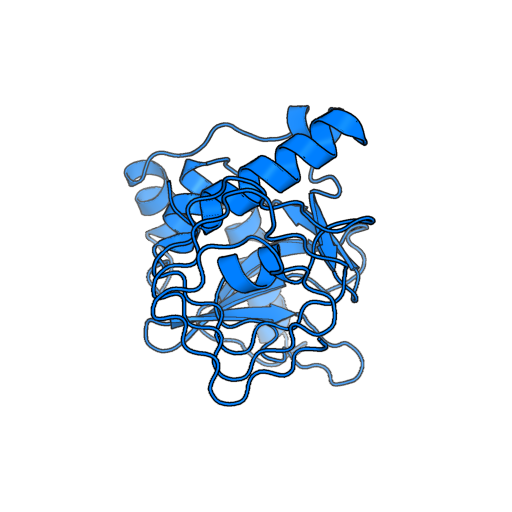P A N 1
ATOM 1575 C CA . ASP A 1 198 ? -1.785 1.131 -18.547 1.00 86.38 198 ASP A CA 1
ATOM 1576 C C . ASP A 1 198 ? -0.351 1.441 -18.090 1.00 86.38 198 ASP A C 1
ATOM 1578 O O . ASP A 1 198 ? -0.121 2.054 -17.044 1.00 86.38 198 ASP A O 1
ATOM 1582 N N . LEU A 1 199 ? 0.604 0.973 -18.892 1.00 85.62 199 LEU A N 1
ATOM 1583 C CA . LEU A 1 199 ? 2.050 1.082 -18.724 1.00 85.62 199 LEU A CA 1
ATOM 1584 C C . LEU A 1 199 ? 2.673 2.018 -19.771 1.00 85.62 199 LEU A C 1
ATOM 1586 O O . LEU A 1 199 ? 3.885 1.998 -19.963 1.00 85.62 199 LEU A O 1
ATOM 1590 N N . THR A 1 200 ? 1.884 2.844 -20.469 1.00 85.94 200 THR A N 1
ATOM 1591 C CA . THR A 1 200 ? 2.379 3.753 -21.528 1.00 85.94 200 THR A CA 1
ATOM 1592 C C . THR A 1 200 ? 3.433 4.754 -21.047 1.00 85.94 200 THR A C 1
ATOM 1594 O O . THR A 1 200 ? 4.193 5.299 -21.843 1.00 85.94 200 THR A O 1
ATOM 1597 N N . ARG A 1 201 ? 3.510 4.990 -19.734 1.00 82.31 201 ARG A N 1
ATOM 1598 C CA . ARG A 1 201 ? 4.511 5.852 -19.088 1.00 82.31 201 ARG A CA 1
ATOM 1599 C C . ARG A 1 201 ? 5.589 5.081 -18.319 1.00 82.31 201 ARG A C 1
ATOM 1601 O O . ARG A 1 201 ? 6.420 5.708 -17.663 1.00 82.31 201 ARG A O 1
ATOM 1608 N N . ALA A 1 202 ? 5.591 3.750 -18.392 1.00 84.75 202 ALA A N 1
ATOM 1609 C CA . ALA A 1 202 ? 6.562 2.903 -17.713 1.00 84.75 202 ALA A CA 1
ATOM 1610 C C . ALA A 1 202 ? 7.762 2.584 -18.614 1.00 84.75 202 ALA A C 1
ATOM 1612 O O . ALA A 1 202 ? 7.601 2.179 -19.763 1.00 84.75 202 ALA A O 1
ATOM 1613 N N . ASN A 1 203 ? 8.977 2.701 -18.079 1.00 85.94 203 ASN A N 1
ATOM 1614 C CA . ASN A 1 203 ? 10.180 2.199 -18.740 1.00 85.94 203 ASN A CA 1
ATOM 1615 C C . ASN A 1 203 ? 10.535 0.802 -18.214 1.00 85.94 203 ASN A C 1
ATOM 1617 O O . ASN A 1 203 ? 11.092 0.685 -17.128 1.00 85.94 203 ASN A O 1
ATOM 1621 N N . LEU A 1 204 ? 10.257 -0.233 -19.011 1.00 85.50 204 LEU A N 1
ATOM 1622 C CA . LEU A 1 204 ? 10.537 -1.645 -18.702 1.00 85.50 204 LEU A CA 1
ATOM 1623 C C . LEU A 1 204 ? 11.789 -2.185 -19.426 1.00 85.50 204 LEU A C 1
ATOM 1625 O O . LEU A 1 204 ? 12.047 -3.386 -19.396 1.00 85.50 204 LEU A O 1
ATOM 1629 N N . GLY A 1 205 ? 12.555 -1.331 -20.119 1.00 85.06 205 GLY A N 1
ATOM 1630 C CA . GLY A 1 205 ? 13.508 -1.746 -21.161 1.00 85.06 205 GLY A CA 1
ATOM 1631 C C . GLY A 1 205 ? 14.677 -2.637 -20.715 1.00 85.06 205 GLY A C 1
ATOM 1632 O O . GLY A 1 205 ? 15.353 -3.205 -21.568 1.00 85.06 205 GLY A O 1
ATOM 1633 N N . ALA A 1 206 ? 14.920 -2.767 -19.409 1.00 85.75 206 ALA A N 1
ATOM 1634 C CA . ALA A 1 206 ? 15.981 -3.606 -18.846 1.00 85.75 206 ALA A CA 1
ATOM 1635 C C . ALA A 1 206 ? 15.513 -4.472 -17.655 1.00 85.75 206 ALA A C 1
ATOM 1637 O O . ALA A 1 206 ? 16.351 -4.981 -16.915 1.00 85.75 206 ALA A O 1
ATOM 1638 N N . ALA A 1 207 ? 14.199 -4.636 -17.462 1.00 90.50 207 ALA A N 1
ATOM 1639 C CA . ALA A 1 207 ? 13.656 -5.523 -16.434 1.00 90.50 207 ALA A CA 1
ATOM 1640 C C . ALA A 1 207 ? 13.759 -7.004 -16.828 1.00 90.50 207 ALA A C 1
ATOM 1642 O O . ALA A 1 207 ? 13.644 -7.364 -18.004 1.00 90.50 207 ALA A O 1
ATOM 1643 N N . ASN A 1 208 ? 13.836 -7.887 -15.829 1.00 92.38 208 ASN A N 1
ATOM 1644 C CA . ASN A 1 208 ? 13.515 -9.300 -16.017 1.00 92.38 208 ASN A CA 1
ATOM 1645 C C . ASN A 1 208 ? 11.996 -9.469 -16.167 1.00 92.38 208 ASN A C 1
ATOM 1647 O O . ASN A 1 208 ? 11.267 -9.483 -15.179 1.00 92.38 208 ASN A O 1
ATOM 1651 N N . LEU A 1 209 ? 11.526 -9.628 -17.405 1.00 91.56 209 LEU A N 1
ATOM 1652 C CA . LEU A 1 209 ? 10.107 -9.813 -17.739 1.00 91.56 209 LEU A CA 1
ATOM 1653 C C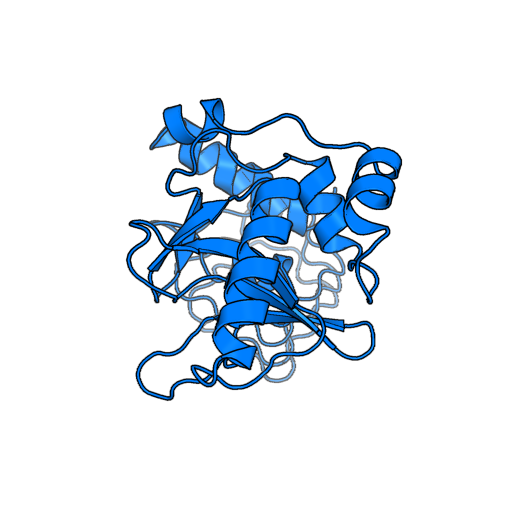 . LEU A 1 209 ? 9.705 -11.291 -17.916 1.00 91.56 209 LEU A C 1
ATOM 1655 O O . LEU A 1 209 ? 8.685 -11.598 -18.543 1.00 91.56 209 LEU A O 1
ATOM 1659 N N . SER A 1 210 ? 10.502 -12.230 -17.396 1.00 94.81 210 SER A N 1
ATOM 1660 C CA . SER A 1 210 ? 10.216 -13.665 -17.502 1.00 94.81 210 SER A CA 1
ATOM 1661 C C . SER A 1 210 ? 8.849 -13.999 -16.898 1.00 94.81 210 SER A C 1
ATOM 1663 O O . SER A 1 210 ? 8.544 -13.607 -15.779 1.00 94.81 210 SER A O 1
ATOM 1665 N N . ASN A 1 211 ? 8.007 -14.735 -17.629 1.00 95.31 211 ASN A N 1
ATOM 1666 C CA . ASN A 1 211 ? 6.665 -15.156 -17.190 1.00 95.31 211 ASN A CA 1
ATOM 1667 C C . ASN A 1 211 ? 5.678 -14.022 -16.833 1.00 95.31 211 ASN A C 1
ATOM 1669 O O . ASN A 1 211 ? 4.636 -14.291 -16.230 1.00 95.31 211 ASN A O 1
ATOM 1673 N N . VAL A 1 212 ? 5.955 -12.772 -17.219 1.00 93.62 212 VAL A N 1
ATOM 1674 C CA . VAL A 1 212 ? 5.050 -11.647 -16.949 1.00 93.62 212 VAL A CA 1
ATOM 1675 C C . VAL A 1 212 ? 3.724 -11.810 -17.695 1.00 93.62 212 VAL A C 1
ATOM 1677 O O . VAL A 1 212 ? 3.676 -12.158 -18.879 1.00 93.62 212 VAL A O 1
ATOM 1680 N N . LYS A 1 213 ? 2.613 -11.510 -17.015 1.00 94.62 213 LYS A N 1
ATOM 1681 C CA . LYS A 1 213 ? 1.265 -11.557 -17.599 1.00 94.62 213 LYS A CA 1
ATOM 1682 C C . LYS A 1 213 ? 0.841 -10.161 -18.066 1.00 94.62 213 LYS A C 1
ATOM 1684 O O . LYS A 1 213 ? 0.455 -9.336 -17.252 1.00 94.62 213 LYS A O 1
ATOM 1689 N N . LEU A 1 214 ? 0.831 -9.923 -19.381 1.00 92.38 214 LEU A N 1
ATOM 1690 C CA . LEU A 1 214 ? 0.461 -8.627 -19.997 1.00 92.38 214 LEU A CA 1
ATOM 1691 C C . LEU A 1 214 ? -0.890 -8.639 -20.733 1.00 92.38 214 LEU A C 1
ATOM 1693 O O . LEU A 1 214 ? -1.183 -7.747 -21.526 1.00 92.38 214 LEU A O 1
ATOM 1697 N N . LYS A 1 215 ? -1.732 -9.664 -20.544 1.00 94.38 215 LYS A N 1
ATOM 1698 C CA . LYS A 1 215 ? -2.998 -9.763 -21.292 1.00 94.38 215 LYS A CA 1
ATOM 1699 C C . LYS A 1 215 ? -3.870 -8.522 -21.043 1.00 94.38 215 LYS A C 1
ATOM 1701 O O . LYS A 1 215 ? -4.319 -8.304 -19.921 1.00 94.38 215 LYS A O 1
ATOM 1706 N N . GLY A 1 216 ? -4.147 -7.764 -22.105 1.00 89.19 216 GLY A N 1
ATOM 1707 C CA . GLY A 1 216 ? -4.955 -6.542 -22.048 1.00 89.19 216 GLY A CA 1
ATOM 1708 C C . GLY A 1 216 ? -4.228 -5.316 -21.489 1.00 89.19 216 GLY A C 1
ATOM 1709 O O . GLY A 1 216 ? -4.893 -4.321 -21.232 1.00 89.19 216 GLY A O 1
ATOM 1710 N N . ALA A 1 217 ? -2.910 -5.386 -21.280 1.00 89.25 217 ALA A N 1
ATOM 1711 C CA . ALA A 1 217 ? -2.112 -4.229 -20.899 1.00 89.25 217 ALA A CA 1
ATOM 1712 C C . ALA A 1 217 ? -1.879 -3.300 -22.102 1.00 89.25 217 ALA A C 1
ATOM 1714 O O . ALA A 1 217 ? -1.640 -3.769 -23.219 1.00 89.25 217 ALA A O 1
ATOM 1715 N N . PHE A 1 218 ? -1.895 -1.994 -21.860 1.00 87.31 218 PHE A N 1
ATOM 1716 C CA . PHE A 1 218 ? -1.472 -0.963 -22.801 1.00 87.31 218 PHE A CA 1
ATOM 1717 C C . PHE A 1 218 ? -0.033 -0.569 -22.481 1.00 87.31 218 PHE A C 1
ATOM 1719 O O . PHE A 1 218 ? 0.270 -0.195 -21.356 1.00 87.31 218 PHE A O 1
ATOM 1726 N N . TYR A 1 219 ? 0.867 -0.648 -23.452 1.00 79.56 219 TYR A N 1
ATOM 1727 C CA . TYR A 1 219 ? 2.255 -0.215 -23.303 1.00 79.56 219 TYR A CA 1
ATOM 1728 C C . TYR A 1 219 ? 2.750 0.329 -24.646 1.00 79.56 219 TYR A C 1
ATOM 1730 O O . TYR A 1 219 ? 2.360 -0.172 -25.703 1.00 79.56 219 TYR A O 1
ATOM 1738 N N . SER A 1 220 ? 3.565 1.382 -24.617 1.00 68.50 220 SER A N 1
ATOM 1739 C CA . SER A 1 220 ? 4.244 1.912 -25.805 1.00 68.50 220 SER A CA 1
ATOM 1740 C C . SER A 1 220 ? 5.663 1.352 -25.883 1.00 68.50 220 SER A C 1
ATOM 1742 O O . SER A 1 220 ? 6.325 1.248 -24.852 1.00 68.50 220 SER A O 1
ATOM 1744 N N . TYR A 1 221 ? 6.095 0.977 -27.090 1.00 49.09 221 TYR A N 1
ATOM 1745 C CA . TYR A 1 221 ? 7.454 0.499 -27.380 1.00 49.09 221 TYR A CA 1
ATOM 1746 C C . TYR A 1 221 ? 8.494 1.618 -27.319 1.00 49.09 221 TYR A C 1
ATOM 1748 O O . TYR A 1 221 ? 8.144 2.760 -27.700 1.00 49.09 221 TYR A O 1
#

Sequence (221 aa):
MSALIEALERIKEYHLKHSPFAVEELQPGLTRTQIDELVKELPFSLPEELYELYQWHNGMTNPQIFISNGTGLYGFLSLEKALEASQREYEAALAGYGDFLSNWLLIFEAIPDNCAEGCVLVVEKETAVIRTYDSEYRDYPICHTSLTNMLLADICGEGPDFSGADLSHADFRNIRIRSRVIFNQDTNLESADFRGSDLTRANLGAANLSNVKLKGAFYSY

Radius of gyration: 17.23 Å; chains: 1; bounding box: 46×36×47 Å

Foldseek 3Di:
DALLVLLLVQLQVVCVVPPVVLNVQWAAADDPVVVCVLCVPPPDDDAVSVNVVRNHTQWGNDFDFSFAFPVATWGFHGQNVQVVVVVVVVVVVVVVNADDQPAKTQGIAGPPNPDPFTWIWHQDPNWTFTFTQDPVVRDTDGPGRDPSLVSQQTGDDQHGAQAQPENDLPENDQRERPHQYECAHNREHALYEHALYECQRYHCPHYNCHNYHHHNYHYDD

Secondary structure (DSSP, 8-state):
--HHHHHHHHHHHHHHHH-HHHHHTEEEPPPHHHHHHHTTT-SSPPPHHHHHHHHHEEEESS----EEETTEEEEE--HHHHHHHHHHHHHHIIIIIS---SSEEEEEEESSTT----EEEEEETTEEEEEE-BTTTTB--EEESSHHHHHHHS-STT--B-TT-B-TT-B-TT-B--S-EE--TT-B-TT-B-TT-B-TTEE-TTSB-TT-B-TT-B---